Protein 4LGJ (pdb70)

GO terms:
  GO:0005515 protein binding (F, IPI)

B-factor: mean 23.54, std 12.36, range [9.62, 89.55]

Sequence (256 aa):
APNRAENAYADYVLDIGKRIPLSAADLSNVYESVIRAVHDSRSRLIDQHTVDMIGNTVLDALSRSQTFRDAVSYGIHNEKVHIGSIKYRNEYELNEESSVKIDDIQSLTSNELYEYDVGQEPIFPISEAGENDNEEPYVSFSVAPDTDSYEMPSWQEGLIHEIIHHVTGSSDPSGDSNIELGPTEILARRVAQELGWSSVPDFKGYAEPEREAHLRLRNLNALRQAAMRHEENERAFFERLGTISDRYEASPDFTEY

Organism: Escherichia coli O157:H7 (NCBI:txid83334)

Secondary structure (DSSP, 8-state):
---TTSTHHHHHHHHHHTTSPPPHHHHHHHHHHHHHHHHTTGGGSS-HHHHHHHHHHHHHHHHH-HHHHHHHHHHHHTTS--GGG-EEE--EEE-TT-----SSGGG--GGGGTSSSTT--SEEE--EEEE-TT--EEEE-PPP--TT-TTHHHHHHHHHHHHHHHHH-----SS--SS---HHHHHHHHHHHHHT--------TT-HHHHHHHHHHHHHHHHHHHHHTGGGHHHHHHHHHHHHTT----TT-TT-

Nearest PDB structures (foldseek):
  4lgj-assembly1_A  TM=1.004E+00  e=5.688E-45  Escherichia coli O157:H7
  4q3j-assembly1_A  TM=9.969E-01  e=2.904E-42  Escherichia coli O157:H7 str. Sakai
  4o2i-assembly1_A  TM=9.946E-01  e=6.039E-40  Citrobacter rodentium
  4lgi-assembly1_A  TM=9.873E-01  e=4.104E-29  Escherichia coli O157:H7
  7zpf-assembly2_B  TM=9.604E-01  e=3.690E-22  Photobacterium damselae subsp. piscicida

Radius of gyration: 18.02 Å; Cα contacts (8 Å, |Δi|>4): 491; chains: 1; bounding box: 36×51×39 Å

Structure (mmCIF, N/CA/C/O backbone):
data_4LGJ
#
_entry.id   4LGJ
#
_cell.length_a   45.091
_cell.length_b   67.550
_cell.length_c   81.046
_cell.angle_alpha   90.00
_cell.angle_beta   90.00
_cell.angle_gamma   90.00
#
_symmetry.space_group_name_H-M   'P 21 21 21'
#
loop_
_entity.id
_entity.type
_entity.pdbx_description
1 polymer 'Uncharacterized protein'
2 non-polymer 'ZINC ION'
3 water water
#
loop_
_atom_site.group_PDB
_atom_site.id
_atom_site.type_symbol
_atom_site.label_atom_id
_atom_site.label_alt_id
_atom_site.label_comp_id
_atom_site.label_asym_id
_atom_site.label_entity_id
_atom_site.label_seq_id
_atom_site.pdbx_PDB_ins_code
_atom_site.Cartn_x
_atom_site.Cartn_y
_atom_site.Cartn_z
_atom_site.occupancy
_atom_site.B_iso_or_equiv
_atom_site.auth_seq_id
_atom_site.auth_comp_id
_atom_site.auth_asym_id
_atom_site.auth_atom_id
_atom_site.pdbx_PDB_model_num
ATOM 1 N N . ALA A 1 1 ? 32.215 90.201 17.535 1.00 36.66 23 ALA A N 1
ATOM 2 C CA . ALA A 1 1 ? 31.731 88.821 17.536 1.00 35.54 23 ALA A CA 1
ATOM 3 C C . ALA A 1 1 ? 32.329 88.029 18.695 1.00 35.71 23 ALA A C 1
ATOM 4 O O . ALA A 1 1 ? 33.491 88.226 19.044 1.00 36.31 23 ALA A O 1
ATOM 6 N N . PRO A 1 2 ? 31.534 87.125 19.299 1.00 28.48 24 PRO A N 1
ATOM 7 C CA . PRO A 1 2 ? 32.094 86.273 20.350 1.00 22.69 24 PRO A CA 1
ATOM 8 C C . PRO A 1 2 ? 33.204 85.403 19.790 1.00 23.30 24 PRO A C 1
ATOM 9 O O . PRO A 1 2 ? 33.237 85.162 18.577 1.00 24.99 24 PRO A O 1
ATOM 13 N N . ASN A 1 3 ? 34.094 84.953 20.663 1.00 23.18 25 ASN A N 1
ATOM 14 C CA . ASN A 1 3 ? 35.107 83.973 20.311 1.00 23.92 25 ASN A CA 1
ATOM 15 C C . ASN A 1 3 ? 34.444 82.717 19.766 1.00 22.66 25 ASN A C 1
ATOM 16 O O . ASN A 1 3 ? 33.385 82.314 20.248 1.00 21.80 25 ASN A O 1
ATOM 21 N N . ARG A 1 4 ? 35.068 82.108 18.766 1.00 22.91 26 ARG A N 1
ATOM 22 C CA . ARG A 1 4 ? 34.509 80.936 18.099 1.00 20.81 26 ARG A CA 1
ATOM 23 C C . ARG A 1 4 ? 34.343 79.718 19.017 1.00 20.16 26 ARG A C 1
ATOM 24 O O . ARG A 1 4 ? 33.641 78.767 18.662 1.00 18.06 26 ARG A O 1
ATOM 32 N N . ALA A 1 5 ? 34.991 79.718 20.180 1.00 21.23 27 ALA A N 1
ATOM 33 C CA . ALA A 1 5 ? 34.889 78.587 21.103 1.00 19.02 27 ALA A CA 1
ATOM 34 C C . ALA A 1 5 ? 33.920 78.796 22.281 1.00 19.45 27 ALA A C 1
ATOM 35 O O . ALA A 1 5 ? 33.731 77.900 23.109 1.00 20.97 27 ALA A O 1
ATOM 37 N N . GLU A 1 6 ? 33.311 79.972 22.377 1.00 21.34 28 GLU A N 1
ATOM 38 C CA . GLU A 1 6 ? 32.372 80.187 23.480 1.00 23.33 28 GLU A CA 1
ATOM 39 C C . GLU A 1 6 ? 30.930 79.950 23.042 1.00 16.19 28 GLU A C 1
ATOM 40 O O . GLU A 1 6 ? 30.590 80.111 21.860 1.00 17.18 28 GLU A O 1
ATOM 46 N N . ASN A 1 7 ? 30.104 79.525 23.992 1.00 17.41 29 ASN A N 1
ATOM 47 C CA . ASN A 1 7 ? 28.704 79.222 23.713 1.00 16.61 29 ASN A CA 1
ATOM 48 C C . ASN A 1 7 ? 27.982 80.350 22.979 1.00 16.11 29 ASN A C 1
ATOM 49 O O . ASN A 1 7 ? 27.146 80.093 22.118 1.00 15.18 29 ASN A O 1
ATOM 54 N N . ALA A 1 8 ? 28.316 81.597 23.313 1.00 14.72 30 ALA A N 1
ATOM 55 C CA . ALA A 1 8 ? 27.694 82.755 22.676 1.00 14.97 30 ALA A CA 1
ATOM 56 C C . ALA A 1 8 ? 27.828 82.765 21.157 1.00 15.30 30 ALA A C 1
ATOM 57 O O . ALA A 1 8 ? 27.028 83.394 20.467 1.00 16.30 30 ALA A O 1
ATOM 59 N N . TYR A 1 9 ? 28.842 82.074 20.632 1.00 16.14 31 TYR A N 1
ATOM 60 C CA . TYR A 1 9 ? 29.083 82.097 19.202 1.00 16.69 31 TYR A CA 1
ATOM 61 C C . TYR A 1 9 ? 27.903 81.477 18.441 1.00 13.82 31 TYR A C 1
ATOM 62 O O . TYR A 1 9 ? 27.591 81.902 17.338 1.00 14.84 31 TYR A O 1
ATOM 71 N N . ALA A 1 10 ? 27.228 80.511 19.059 1.00 15.59 32 ALA A N 1
ATOM 72 C CA . ALA A 1 10 ? 26.090 79.853 18.413 1.00 14.63 32 ALA A CA 1
ATOM 73 C C . ALA A 1 10 ? 24.969 80.840 18.047 1.00 13.50 32 ALA A C 1
ATOM 74 O O . ALA A 1 10 ? 24.558 80.927 16.886 1.00 14.55 32 ALA A O 1
ATOM 76 N N . ASP A 1 11 ? 24.475 81.598 19.028 1.00 13.57 33 ASP A N 1
ATOM 77 C CA . ASP A 1 11 ? 23.381 82.519 18.742 1.00 14.68 33 ASP A CA 1
ATOM 78 C C . ASP A 1 11 ? 23.826 83.669 17.833 1.00 14.09 33 ASP A C 1
ATOM 79 O O . ASP A 1 11 ? 23.025 84.209 17.059 1.00 15.60 33 ASP A O 1
ATOM 84 N N . TYR A 1 12 ? 25.098 84.043 17.943 1.00 14.15 34 TYR A N 1
ATOM 85 C CA . TYR A 1 12 ? 25.693 85.020 17.039 1.00 15.57 34 TYR A CA 1
ATOM 86 C C . TYR A 1 12 ? 25.573 84.575 15.577 1.00 16.19 34 TYR A C 1
ATOM 87 O O . TYR A 1 12 ? 25.061 85.325 14.738 1.00 16.65 34 TYR A O 1
ATOM 96 N N . VAL A 1 13 ? 26.036 83.362 15.277 1.00 16.25 35 VAL A N 1
ATOM 97 C CA . VAL A 1 13 ? 25.947 82.797 13.928 1.00 17.22 35 VAL A CA 1
ATOM 98 C C . VAL A 1 13 ? 24.524 82.866 13.379 1.00 16.27 35 VAL A C 1
ATOM 99 O O . VAL A 1 13 ? 24.302 83.237 12.219 1.00 17.07 35 VAL A O 1
ATOM 103 N N . LEU A 1 14 ? 23.552 82.524 14.219 1.00 14.69 36 LEU A N 1
ATOM 104 C CA . LEU A 1 14 ? 22.170 82.462 13.760 1.00 15.10 36 LEU A CA 1
ATOM 105 C C . LEU A 1 14 ? 21.571 83.849 13.534 1.00 16.68 36 LEU A C 1
ATOM 106 O O . LEU A 1 14 ? 20.842 84.045 12.565 1.00 17.02 36 LEU A O 1
ATOM 111 N N . ASP A 1 15 ? 21.884 84.798 14.419 1.00 15.58 37 ASP A N 1
ATOM 112 C CA . ASP A 1 15 ? 21.412 86.177 14.301 1.00 15.99 37 ASP A CA 1
ATOM 113 C C . ASP A 1 15 ? 21.909 86.784 12.984 1.00 18.17 37 ASP A C 1
ATOM 114 O O . ASP A 1 15 ? 21.131 87.369 12.225 1.00 18.51 37 ASP A O 1
ATOM 119 N N . ILE A 1 16 ? 23.201 86.614 12.704 1.00 17.48 38 ILE A N 1
ATOM 120 C CA . ILE A 1 16 ? 23.790 87.133 11.471 1.00 21.49 38 ILE A CA 1
ATOM 121 C C . ILE A 1 16 ? 23.296 86.350 10.253 1.00 22.34 38 ILE A C 1
ATOM 122 O O . ILE A 1 16 ? 22.992 86.933 9.212 1.00 20.21 38 ILE A O 1
ATOM 127 N N . GLY A 1 17 ? 23.227 85.027 10.382 1.00 18.03 39 GLY A N 1
ATOM 128 C CA . GLY A 1 17 ? 22.769 84.186 9.289 1.00 16.06 39 GLY A CA 1
ATOM 129 C C . GLY A 1 17 ? 21.360 84.479 8.799 1.00 19.14 39 GLY A C 1
ATOM 130 O O . GLY A 1 17 ? 21.067 84.353 7.599 1.00 23.35 39 GLY A O 1
ATOM 131 N N . LYS A 1 18 ? 20.477 84.865 9.718 1.00 18.97 40 LYS A N 1
ATOM 132 C CA . LYS A 1 18 ? 19.084 85.156 9.380 1.00 20.78 40 LYS A CA 1
ATOM 133 C C . LYS A 1 18 ? 18.908 86.439 8.564 1.00 25.83 40 LYS A C 1
ATOM 134 O O . LYS A 1 18 ? 17.847 86.660 7.971 1.00 28.93 40 LYS A O 1
ATOM 140 N N . ARG A 1 19 ? 19.938 87.280 8.538 1.00 21.97 41 ARG A N 1
ATOM 141 C CA . ARG A 1 19 ? 19.859 88.555 7.816 1.00 24.59 41 ARG A CA 1
ATOM 142 C C . ARG A 1 19 ? 19.739 88.381 6.309 1.00 29.78 41 ARG A C 1
ATOM 143 O O . ARG A 1 19 ? 19.087 89.182 5.630 1.00 30.91 41 ARG A O 1
ATOM 151 N N . ILE A 1 20 ? 20.391 87.345 5.789 1.00 27.48 42 ILE 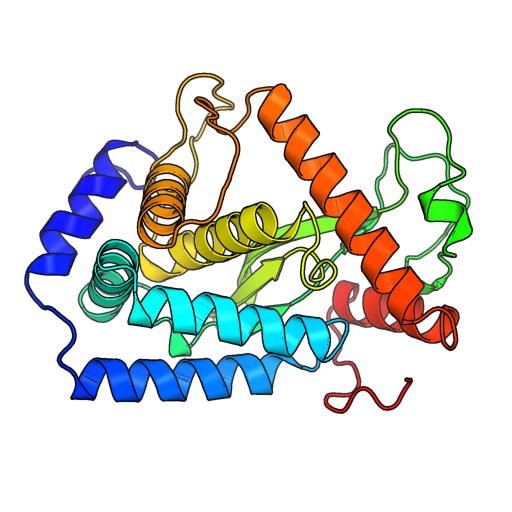A N 1
ATOM 152 C CA . ILE A 1 20 ? 20.288 87.003 4.378 1.00 26.25 42 ILE A CA 1
ATOM 153 C C . ILE A 1 20 ? 19.904 85.535 4.240 1.00 28.97 42 ILE A C 1
ATOM 154 O O . ILE A 1 20 ? 20.770 84.654 4.212 1.00 27.37 42 ILE A O 1
ATOM 159 N N . PRO A 1 21 ? 18.596 85.260 4.161 1.00 28.40 43 PRO A N 1
ATOM 160 C CA . PRO A 1 21 ? 18.138 83.873 4.051 1.00 29.97 43 PRO A CA 1
ATOM 161 C C . PRO A 1 21 ? 18.486 83.308 2.683 1.00 33.93 43 PRO A C 1
ATOM 162 O O . PRO A 1 21 ? 18.755 84.064 1.747 1.00 35.91 43 PRO A O 1
ATOM 166 N N . LEU A 1 22 ? 18.481 81.987 2.574 1.00 31.20 44 LEU A N 1
ATOM 167 C CA . LEU A 1 22 ? 18.631 81.340 1.286 1.00 34.43 44 LEU A CA 1
ATOM 168 C C . LEU A 1 22 ? 17.295 81.375 0.562 1.00 31.77 44 LEU A C 1
ATOM 169 O O . LEU A 1 22 ? 16.298 80.860 1.068 1.00 36.96 44 LEU A O 1
ATOM 174 N N . SER A 1 23 ? 17.273 81.995 -0.616 1.00 35.76 45 SER A N 1
ATOM 175 C CA . SER A 1 23 ? 16.098 81.931 -1.477 1.00 38.77 45 SER A CA 1
ATOM 176 C C . SER A 1 23 ? 15.881 80.477 -1.871 1.00 38.33 45 SER A C 1
ATOM 177 O O . SER A 1 23 ? 16.777 79.647 -1.720 1.00 36.30 45 SER A O 1
ATOM 180 N N . ALA A 1 24 ? 14.694 80.157 -2.368 1.00 42.86 46 ALA A N 1
ATOM 181 C CA . ALA A 1 24 ? 14.410 78.792 -2.805 1.00 42.27 46 ALA A CA 1
ATOM 182 C C . ALA A 1 24 ? 15.340 78.383 -3.951 1.00 44.13 46 ALA A C 1
ATOM 183 O O . ALA A 1 24 ? 15.609 77.198 -4.156 1.00 40.31 46 ALA A O 1
ATOM 185 N N . ALA A 1 25 ? 15.824 79.379 -4.689 1.00 37.98 47 ALA A N 1
ATOM 186 C CA . ALA A 1 25 ? 16.770 79.161 -5.777 1.00 38.24 47 ALA A CA 1
ATOM 187 C C . ALA A 1 25 ? 18.181 78.905 -5.244 1.00 39.01 47 ALA A C 1
ATOM 188 O O . ALA A 1 25 ? 18.883 78.013 -5.739 1.00 35.53 47 ALA A O 1
ATOM 190 N N . ASP A 1 26 ? 18.592 79.695 -4.251 1.00 36.42 48 ASP A N 1
ATOM 191 C CA . ASP A 1 26 ? 19.883 79.504 -3.585 1.00 37.09 48 ASP A CA 1
ATOM 192 C C . ASP A 1 26 ? 19.943 78.116 -2.966 1.00 30.44 48 ASP A C 1
ATOM 193 O O . ASP A 1 26 ? 20.942 77.404 -3.084 1.00 32.39 48 ASP A O 1
ATOM 198 N N . LEU A 1 27 ? 18.852 77.757 -2.299 1.00 33.01 49 LEU A N 1
ATOM 199 C CA . LEU A 1 27 ? 18.719 76.481 -1.612 1.00 30.18 49 LEU A CA 1
ATOM 200 C C . LEU A 1 27 ? 18.804 75.343 -2.619 1.00 35.69 49 LEU A C 1
ATOM 201 O O . LEU A 1 27 ? 19.448 74.319 -2.370 1.00 31.56 49 LEU A O 1
ATOM 206 N N . SER A 1 28 ? 18.156 75.537 -3.762 1.00 31.20 50 SER A N 1
ATOM 207 C CA . SER A 1 28 ? 18.162 74.548 -4.831 1.00 33.76 50 SER A CA 1
ATOM 208 C C . SER A 1 28 ? 19.584 74.305 -5.333 1.00 29.14 50 SER A C 1
ATOM 209 O O . SER A 1 28 ? 19.982 73.163 -5.553 1.00 29.26 50 SER A O 1
ATOM 212 N N . ASN A 1 29 ? 20.347 75.382 -5.501 1.00 26.20 51 ASN A N 1
ATOM 213 C CA . ASN A 1 29 ? 21.744 75.262 -5.911 1.00 28.34 51 ASN A CA 1
ATOM 214 C C . ASN A 1 29 ? 22.625 74.575 -4.859 1.00 25.46 51 ASN A C 1
ATOM 215 O O . ASN A 1 29 ? 23.471 73.741 -5.199 1.00 23.29 51 ASN A O 1
ATOM 220 N N . VAL A 1 30 ? 22.442 74.958 -3.596 1.00 28.38 52 VAL A N 1
ATOM 221 C CA . VAL A 1 30 ? 23.129 74.321 -2.471 1.00 21.37 52 VAL A CA 1
ATOM 222 C C . VAL A 1 30 ? 22.821 72.829 -2.457 1.00 22.11 52 VAL A C 1
ATOM 223 O O . VAL A 1 30 ? 23.715 71.987 -2.339 1.00 20.25 52 VAL A O 1
ATOM 227 N N . TYR A 1 31 ? 21.540 72.524 -2.594 1.00 24.50 53 TYR A N 1
ATOM 228 C CA . TYR A 1 31 ? 21.023 71.167 -2.646 1.00 25.58 53 TYR A CA 1
ATOM 229 C C . TYR A 1 31 ? 21.749 70.330 -3.695 1.00 27.10 53 TYR A C 1
ATOM 230 O O . TYR A 1 31 ? 22.196 69.215 -3.421 1.00 27.77 53 TYR A O 1
ATOM 239 N N . GLU A 1 32 ? 21.867 70.873 -4.902 1.00 25.70 54 GLU A N 1
ATOM 240 C CA . GLU A 1 32 ? 22.520 70.160 -5.992 1.00 26.90 54 GLU A CA 1
ATOM 241 C C . GLU A 1 32 ? 24.024 70.022 -5.764 1.00 23.76 54 GLU A C 1
ATOM 242 O O . GLU A 1 32 ? 24.623 68.999 -6.105 1.00 22.23 54 GLU A O 1
ATOM 248 N N . SER A 1 33 ? 24.634 71.050 -5.186 1.00 21.57 55 SER A N 1
ATOM 249 C CA . SER A 1 33 ? 26.053 70.989 -4.859 1.00 20.48 55 SER A CA 1
ATOM 250 C C . SER A 1 33 ? 26.342 69.920 -3.812 1.00 17.42 55 SER A C 1
ATOM 251 O O . SER A 1 33 ? 27.365 69.237 -3.893 1.00 18.98 55 SER A O 1
ATOM 254 N N . VAL A 1 34 ? 25.453 69.776 -2.833 1.00 20.24 56 VAL A N 1
ATOM 255 C CA . VAL A 1 34 ? 25.634 68.735 -1.825 1.00 17.73 56 VAL A CA 1
ATOM 256 C C . VAL A 1 34 ? 25.501 67.349 -2.455 1.00 16.33 56 VAL A C 1
ATOM 257 O O . VAL A 1 34 ? 26.291 66.444 -2.164 1.00 15.29 56 VAL A O 1
ATOM 261 N N . ILE A 1 35 ? 24.509 67.179 -3.322 1.00 16.55 57 ILE A N 1
ATOM 262 C CA . ILE A 1 35 ? 24.347 65.906 -4.015 1.00 17.64 57 ILE A CA 1
ATOM 263 C C . ILE A 1 35 ? 25.632 65.540 -4.758 1.00 17.18 57 ILE A C 1
ATOM 264 O O . ILE A 1 35 ? 26.122 64.406 -4.651 1.00 17.45 57 ILE A O 1
ATOM 269 N N . ARG A 1 36 ? 26.196 66.508 -5.476 1.00 20.16 58 ARG A N 1
ATOM 270 C CA . ARG A 1 36 ? 27.453 66.300 -6.200 1.00 20.68 58 ARG A CA 1
ATOM 271 C C . ARG A 1 36 ? 28.621 65.973 -5.280 1.00 18.28 58 ARG A C 1
ATOM 272 O O . ARG A 1 36 ? 29.396 65.047 -5.551 1.00 18.25 58 ARG A O 1
ATOM 280 N N . ALA A 1 37 ? 28.755 66.741 -4.202 1.00 16.05 59 ALA A N 1
ATOM 281 C CA . ALA A 1 37 ? 29.875 66.580 -3.283 1.00 15.26 59 ALA A CA 1
ATOM 282 C C . ALA A 1 37 ? 29.845 65.220 -2.621 1.00 15.67 59 ALA A C 1
ATOM 283 O O . ALA A 1 37 ? 30.882 64.580 -2.454 1.00 14.75 59 ALA A O 1
ATOM 285 N N . VAL A 1 38 ? 28.657 64.791 -2.222 1.00 13.51 60 VAL A N 1
ATOM 286 C CA . VAL A 1 38 ? 28.517 63.493 -1.584 1.00 13.15 60 VAL A CA 1
ATOM 287 C C . VAL A 1 38 ? 28.824 62.375 -2.591 1.00 15.50 60 VAL A C 1
ATOM 288 O O . VAL A 1 38 ? 29.566 61.441 -2.279 1.00 14.93 60 VAL A O 1
ATOM 292 N N . HIS A 1 39 ? 28.299 62.492 -3.811 1.00 14.76 61 HIS A N 1
ATOM 293 C CA . HIS A 1 39 ? 28.563 61.478 -4.830 1.00 17.99 61 HIS A CA 1
ATOM 294 C C . HIS A 1 39 ? 30.055 61.438 -5.133 1.00 15.31 61 HIS A C 1
ATOM 295 O O . HIS A 1 39 ? 30.631 60.359 -5.330 1.00 17.73 61 HIS A O 1
ATOM 302 N N . ASP A 1 40 ? 30.690 62.606 -5.138 1.00 17.08 62 ASP A N 1
ATOM 303 C CA . ASP A 1 40 ? 32.131 62.653 -5.372 1.00 19.50 62 ASP A CA 1
ATOM 304 C C . ASP A 1 40 ? 32.954 62.116 -4.192 1.00 16.59 62 ASP A C 1
ATOM 305 O O . ASP A 1 40 ? 34.166 61.936 -4.309 1.00 16.42 62 ASP A O 1
ATOM 310 N N . SER A 1 41 ? 32.306 61.861 -3.054 1.00 12.66 63 SER A N 1
ATOM 311 C CA . SER A 1 41 ? 33.027 61.365 -1.890 1.00 14.53 63 SER A CA 1
ATOM 312 C C . SER A 1 41 ? 33.093 59.846 -1.830 1.00 13.21 63 SER A C 1
ATOM 313 O O . SER A 1 41 ? 33.712 59.298 -0.914 1.00 12.79 63 SER A O 1
ATOM 316 N N . ARG A 1 42 ? 32.466 59.155 -2.783 1.00 12.54 64 ARG A N 1
ATOM 317 C CA . ARG A 1 42 ? 32.430 57.691 -2.744 1.00 13.75 64 ARG A CA 1
ATOM 318 C C . ARG A 1 42 ? 33.794 57.040 -2.501 1.00 10.86 64 ARG A C 1
ATOM 319 O O . ARG A 1 42 ? 33.903 56.102 -1.716 1.00 11.87 64 ARG A O 1
ATOM 327 N N . SER A 1 43 ? 34.831 57.550 -3.163 1.00 11.21 65 SER A N 1
ATOM 328 C CA . SER A 1 43 ? 36.156 56.947 -3.092 1.00 13.55 65 SER A CA 1
ATOM 329 C C . SER A 1 43 ? 36.797 56.982 -1.709 1.00 13.52 65 SER A C 1
ATOM 330 O O . SER A 1 43 ? 37.769 56.273 -1.470 1.00 14.08 65 SER A O 1
ATOM 333 N N . ARG A 1 44 ? 36.272 57.808 -0.800 1.00 11.80 66 ARG A N 1
ATOM 334 C CA . ARG A 1 44 ? 36.780 57.841 0.576 1.00 11.89 66 ARG A CA 1
ATOM 335 C C . ARG A 1 44 ? 35.739 57.397 1.594 1.00 12.30 66 ARG A C 1
ATOM 336 O O . ARG A 1 44 ? 35.914 57.634 2.786 1.00 11.89 66 ARG A O 1
ATOM 344 N N . LEU A 1 45 ? 34.664 56.758 1.135 1.00 10.52 67 LEU A N 1
ATOM 345 C CA . LEU A 1 45 ? 33.618 56.258 2.036 1.00 11.38 67 LEU A CA 1
ATOM 346 C C . LEU A 1 45 ? 33.525 54.734 1.971 1.00 13.94 67 LEU A C 1
ATOM 347 O O . LEU A 1 45 ? 33.869 54.123 0.955 1.00 12.75 67 LEU A O 1
ATOM 352 N N . ILE A 1 46 ? 33.073 54.120 3.056 1.00 11.03 68 ILE A N 1
ATOM 353 C CA . ILE A 1 46 ? 33.177 52.663 3.187 1.00 10.13 68 ILE A CA 1
ATOM 354 C C . ILE A 1 46 ? 32.197 51.884 2.300 1.00 13.09 68 ILE A C 1
ATOM 355 O O . ILE A 1 46 ? 32.508 50.780 1.850 1.00 13.19 68 ILE A O 1
ATOM 360 N N . ASP A 1 47 ? 31.030 52.460 2.040 1.00 11.16 69 ASP A N 1
ATOM 361 C CA . ASP A 1 47 ? 29.996 51.779 1.261 1.00 11.24 69 ASP A CA 1
ATOM 362 C C . ASP A 1 47 ? 28.950 52.752 0.746 1.00 11.87 69 ASP A C 1
ATOM 363 O O . ASP A 1 47 ? 28.901 53.907 1.180 1.00 11.10 69 ASP A O 1
ATOM 368 N N . GLN A 1 48 ? 28.148 52.299 -0.216 1.00 10.21 70 GLN A N 1
ATOM 369 C CA . GLN A 1 48 ? 27.082 53.112 -0.765 1.00 12.43 70 GLN A CA 1
ATOM 370 C C . GLN A 1 48 ? 26.047 53.496 0.297 1.00 11.56 70 GLN A C 1
ATOM 371 O O . GLN A 1 48 ? 25.489 54.587 0.243 1.00 12.16 70 GLN A O 1
ATOM 377 N N . HIS A 1 49 ? 25.797 52.604 1.252 1.00 11.31 71 HIS A N 1
ATOM 378 C CA . HIS A 1 49 ? 24.888 52.907 2.353 1.00 12.11 71 HIS A CA 1
ATOM 379 C C . HIS A 1 49 ? 25.309 54.191 3.059 1.00 11.15 71 HIS A C 1
ATOM 380 O O . HIS A 1 49 ? 24.476 55.053 3.370 1.00 11.98 71 HIS A O 1
ATOM 387 N N . THR A 1 50 ? 26.608 54.326 3.295 1.00 11.19 72 THR A N 1
ATOM 388 C CA . THR A 1 50 ? 27.136 55.509 3.976 1.00 11.80 72 THR A CA 1
ATOM 389 C C . THR A 1 50 ? 27.022 56.759 3.096 1.00 12.84 72 THR A C 1
ATOM 390 O O . THR A 1 50 ? 26.649 57.842 3.580 1.00 10.51 72 THR A O 1
ATOM 394 N N . VAL A 1 51 ? 27.305 56.607 1.803 1.00 11.70 73 VAL A N 1
ATOM 395 C CA . VAL A 1 51 ? 27.113 57.687 0.839 1.00 12.25 73 VAL A CA 1
ATOM 396 C C . VAL A 1 51 ? 25.669 58.179 0.885 1.00 10.53 73 VAL A C 1
ATOM 397 O O . VAL A 1 51 ? 25.416 59.389 1.018 1.00 13.12 73 VAL A O 1
ATOM 401 N N . ASP A 1 52 ? 24.728 57.237 0.799 1.00 11.02 74 ASP A N 1
ATOM 402 C CA . ASP A 1 52 ? 23.312 57.580 0.824 1.00 13.65 74 ASP A CA 1
ATOM 403 C C . ASP A 1 52 ? 22.934 58.282 2.121 1.00 14.18 74 ASP A C 1
ATOM 404 O O . ASP A 1 52 ? 22.220 59.280 2.096 1.00 14.10 74 ASP A O 1
ATOM 409 N N . MET A 1 53 ? 23.391 57.751 3.257 1.00 9.98 75 MET A N 1
ATOM 410 C CA . MET A 1 53 ? 23.017 58.332 4.544 1.00 10.86 75 MET A CA 1
ATOM 411 C C . MET A 1 53 ? 23.570 59.720 4.776 1.00 13.09 75 MET A C 1
ATOM 412 O O . MET A 1 53 ? 22.890 60.571 5.363 1.00 12.36 75 MET A O 1
ATOM 417 N N . ILE A 1 54 ? 24.787 59.968 4.307 1.00 12.30 76 ILE A N 1
ATOM 418 C CA . ILE A 1 54 ? 25.356 61.302 4.425 1.00 12.38 76 ILE A CA 1
ATOM 419 C C . ILE A 1 54 ? 24.504 62.278 3.623 1.00 12.69 76 ILE A C 1
ATOM 420 O O . ILE A 1 54 ? 24.079 63.314 4.140 1.00 13.18 76 ILE A O 1
ATOM 425 N N . GLY A 1 55 ? 24.230 61.945 2.365 1.00 12.37 77 GLY A N 1
ATOM 426 C CA . GLY A 1 55 ? 23.409 62.811 1.540 1.00 15.36 77 GLY A CA 1
ATOM 427 C C . GLY A 1 55 ? 22.032 63.030 2.132 1.00 14.62 77 GLY A C 1
ATOM 428 O O . GLY A 1 55 ? 21.577 64.174 2.201 1.00 15.00 77 GLY A O 1
ATOM 429 N N . ASN A 1 56 ? 21.364 61.950 2.551 1.00 13.41 78 ASN A N 1
ATOM 430 C CA . ASN A 1 56 ? 20.019 62.072 3.108 1.00 13.90 78 ASN A CA 1
ATOM 431 C C . ASN A 1 56 ? 19.997 62.988 4.320 1.00 14.47 78 ASN A C 1
ATOM 432 O O . ASN A 1 56 ? 19.078 63.787 4.496 1.00 17.59 78 ASN A O 1
ATOM 437 N N . THR A 1 57 ? 21.005 62.837 5.168 1.00 14.27 79 THR A N 1
ATOM 438 C CA . THR A 1 57 ? 21.090 63.590 6.416 1.00 14.08 79 THR A CA 1
ATOM 439 C C . THR A 1 57 ? 21.274 65.073 6.150 1.00 15.79 79 THR A C 1
ATOM 440 O O . THR A 1 57 ? 20.555 65.913 6.722 1.00 14.53 79 THR A O 1
ATOM 444 N N . VAL A 1 58 ? 22.220 65.402 5.271 1.00 12.87 80 VAL A N 1
ATOM 445 C CA . VAL A 1 58 ? 22.514 66.793 4.967 1.00 12.49 80 VAL A CA 1
ATOM 446 C C . VAL A 1 58 ? 21.338 67.450 4.243 1.00 13.80 80 VAL A C 1
ATOM 447 O O . VAL A 1 58 ? 20.949 68.576 4.569 1.00 16.36 80 VAL A O 1
ATOM 451 N N . LEU A 1 59 ? 20.761 66.744 3.276 1.00 13.61 81 LEU A N 1
ATOM 452 C CA . LEU A 1 59 ? 19.631 67.291 2.527 1.00 13.99 81 LEU A CA 1
ATOM 453 C C . LEU A 1 59 ? 18.384 67.444 3.402 1.00 17.36 81 LEU A C 1
ATOM 454 O O . LEU A 1 59 ? 17.635 68.413 3.254 1.00 18.11 81 LEU A O 1
ATOM 459 N N . ASP A 1 60 ? 18.151 66.494 4.305 1.00 16.43 82 ASP A N 1
ATOM 460 C CA . ASP A 1 60 ? 17.004 66.589 5.199 1.00 15.00 82 ASP A CA 1
ATOM 461 C C . ASP A 1 60 ? 17.183 67.792 6.118 1.00 19.37 82 ASP A C 1
ATOM 462 O O . ASP A 1 60 ? 16.233 68.514 6.403 1.00 18.35 82 ASP A O 1
ATOM 467 N N . ALA A 1 61 ? 18.411 68.015 6.571 1.00 14.32 83 ALA A N 1
ATOM 468 C CA . ALA A 1 61 ? 18.688 69.163 7.431 1.00 16.37 83 ALA A CA 1
ATOM 469 C C . ALA A 1 61 ? 18.445 70.478 6.686 1.00 17.03 83 ALA A C 1
ATOM 470 O O . ALA A 1 61 ? 17.876 71.420 7.242 1.00 17.50 83 ALA A O 1
ATOM 472 N N . LEU A 1 62 ? 18.871 70.546 5.428 1.00 14.64 84 LEU A N 1
ATOM 473 C CA . LEU A 1 62 ? 18.632 71.743 4.624 1.00 16.80 84 LEU A CA 1
ATOM 474 C C . LEU A 1 62 ? 17.129 71.947 4.432 1.00 19.89 84 LEU A C 1
ATOM 475 O O . LEU A 1 62 ? 16.629 73.075 4.512 1.00 21.10 84 LEU A O 1
ATOM 480 N N . SER A 1 63 ? 16.404 70.855 4.218 1.00 17.67 85 SER A N 1
ATOM 481 C CA . SER A 1 63 ? 14.978 70.937 3.924 1.00 21.39 85 SER A CA 1
ATOM 482 C C . SER A 1 63 ? 14.099 71.280 5.123 1.00 21.67 85 SER A C 1
ATOM 483 O O . SER A 1 63 ? 13.090 71.961 4.969 1.00 22.88 85 SER A O 1
ATOM 486 N N . ARG A 1 64 ? 14.467 70.804 6.310 1.00 17.19 86 ARG A N 1
ATOM 487 C CA . ARG A 1 64 ? 13.553 70.864 7.447 1.00 17.51 86 ARG A CA 1
ATOM 488 C C . ARG A 1 64 ? 14.074 71.586 8.693 1.00 19.76 86 ARG A C 1
ATOM 489 O O . ARG A 1 64 ? 13.316 71.780 9.646 1.00 23.69 86 ARG A O 1
ATOM 497 N N . SER A 1 65 ? 15.351 71.963 8.712 1.00 15.83 87 SER A N 1
ATOM 498 C CA . SER A 1 65 ? 15.901 72.666 9.877 1.00 14.84 87 SER A CA 1
ATOM 499 C C . SER A 1 65 ? 16.246 74.114 9.541 1.00 16.30 87 SER A C 1
ATOM 500 O O . SER A 1 65 ? 17.187 74.388 8.777 1.00 16.57 87 SER A O 1
ATOM 503 N N . GLN A 1 66 ? 15.472 75.046 10.089 1.00 18.05 88 GLN A N 1
ATOM 504 C CA . GLN A 1 66 ? 15.765 76.457 9.876 1.00 17.05 88 GLN A CA 1
ATOM 505 C C . GLN A 1 66 ? 17.140 76.796 10.438 1.00 15.63 88 GLN A C 1
ATOM 506 O O . GLN A 1 66 ? 17.892 77.563 9.838 1.00 19.06 88 GLN A O 1
ATOM 512 N N . THR A 1 67 ? 17.477 76.214 11.586 1.00 16.25 89 THR A N 1
ATOM 513 C CA . THR A 1 67 ? 18.774 76.471 12.194 1.00 17.87 89 THR A CA 1
ATOM 514 C C . THR A 1 67 ? 19.903 76.035 11.258 1.00 16.23 89 THR A C 1
ATOM 515 O O . THR A 1 67 ? 20.879 76.764 11.087 1.00 14.80 89 THR A O 1
ATOM 519 N N . PHE A 1 68 ? 19.772 74.869 10.627 1.00 14.99 90 PHE A N 1
ATOM 520 C CA . PHE A 1 68 ? 20.824 74.426 9.725 1.00 14.40 90 PHE A CA 1
ATOM 521 C C . PHE A 1 68 ? 20.925 75.360 8.529 1.00 15.66 90 PHE A C 1
ATOM 522 O O . PHE A 1 68 ? 22.029 75.703 8.111 1.00 16.94 90 PHE A O 1
ATOM 530 N N . ARG A 1 69 ? 19.784 75.771 7.984 1.00 13.85 91 ARG A N 1
ATOM 531 C CA . ARG A 1 69 ? 19.804 76.716 6.874 1.00 14.98 91 ARG A CA 1
ATOM 532 C C . ARG A 1 69 ? 20.461 78.033 7.280 1.00 18.73 91 ARG A C 1
ATOM 533 O O . ARG A 1 69 ? 21.201 78.634 6.496 1.00 17.69 91 ARG A O 1
ATOM 541 N N . ASP A 1 70 ? 20.185 78.483 8.501 1.00 15.00 92 ASP A N 1
ATOM 542 C CA . ASP A 1 70 ? 20.759 79.733 8.998 1.00 15.67 92 ASP A CA 1
ATOM 543 C C . ASP A 1 70 ? 22.274 79.618 9.133 1.00 17.71 92 ASP A C 1
ATOM 544 O O . ASP A 1 70 ? 23.010 80.554 8.811 1.00 16.53 92 ASP A O 1
ATOM 549 N N . ALA A 1 71 ? 22.739 78.471 9.618 1.00 16.20 93 ALA A N 1
ATOM 550 C CA . ALA A 1 71 ? 24.168 78.229 9.758 1.00 15.19 93 ALA A CA 1
ATOM 551 C C . ALA A 1 71 ? 24.841 78.168 8.385 1.00 15.37 93 ALA A C 1
ATOM 552 O O . ALA A 1 71 ? 25.911 78.746 8.187 1.00 17.06 93 ALA A O 1
ATOM 554 N N . VAL A 1 72 ? 24.213 77.469 7.446 1.00 17.63 94 VAL A N 1
ATOM 555 C CA . VAL A 1 72 ? 24.767 77.308 6.107 1.00 15.69 94 VAL A CA 1
ATOM 556 C C . VAL A 1 72 ? 24.793 78.649 5.388 1.00 19.29 94 VAL A C 1
ATOM 557 O O . VAL A 1 72 ? 25.790 79.009 4.752 1.00 17.59 94 VAL A O 1
ATOM 561 N N . SER A 1 73 ? 23.705 79.400 5.524 1.00 17.28 95 SER A N 1
ATOM 562 C CA . SER A 1 73 ? 23.629 80.725 4.929 1.00 18.94 95 SER A CA 1
ATOM 563 C C . SER A 1 73 ? 24.684 81.651 5.521 1.00 21.23 95 SER A C 1
ATOM 564 O O . SER A 1 73 ? 25.331 82.403 4.791 1.00 21.98 95 SER A O 1
ATOM 567 N N . TYR A 1 74 ? 24.854 81.602 6.842 1.00 17.44 96 TYR A N 1
ATOM 568 C CA . TYR A 1 74 ? 25.899 82.374 7.508 1.00 17.94 96 TYR A CA 1
ATOM 569 C C . TYR A 1 74 ? 27.246 82.151 6.829 1.00 18.97 96 TYR A C 1
ATOM 570 O O . TYR A 1 74 ? 27.910 83.111 6.437 1.00 20.19 96 TYR A O 1
ATOM 579 N N . GLY A 1 75 ? 27.634 80.892 6.653 1.00 17.88 97 GLY A N 1
ATOM 580 C CA . GLY A 1 75 ? 28.926 80.590 6.059 1.00 19.08 97 GLY A CA 1
ATOM 581 C C . GLY A 1 75 ? 29.086 81.098 4.638 1.00 20.98 97 GLY A C 1
ATOM 582 O O . GLY A 1 75 ? 30.154 81.576 4.252 1.00 20.28 97 GLY A O 1
ATOM 583 N N . ILE A 1 76 ? 28.020 80.994 3.860 1.00 18.95 98 ILE A N 1
ATOM 584 C CA . ILE A 1 76 ? 28.035 81.465 2.481 1.00 22.83 98 ILE A CA 1
ATOM 585 C C . ILE A 1 76 ? 28.227 82.979 2.418 1.00 27.13 98 ILE A C 1
ATOM 586 O O . ILE A 1 76 ? 28.966 83.482 1.570 1.00 29.56 98 ILE A O 1
ATOM 591 N N . HIS A 1 77 ? 27.588 83.702 3.334 1.00 23.59 99 HIS A N 1
ATOM 592 C CA . HIS A 1 77 ? 27.588 85.163 3.271 1.00 24.13 99 HIS A CA 1
ATOM 593 C C . HIS A 1 77 ? 28.633 85.808 4.178 1.00 26.29 99 HIS A C 1
ATOM 594 O O . HIS A 1 77 ? 28.864 87.018 4.105 1.00 31.08 99 HIS A O 1
ATOM 601 N N . ASN A 1 78 ? 29.274 85.003 5.022 1.00 23.22 100 ASN A N 1
ATOM 602 C CA . ASN A 1 78 ? 30.240 85.530 5.976 1.00 20.65 100 ASN A CA 1
ATOM 603 C C . ASN A 1 78 ? 31.606 84.841 5.953 1.00 21.91 100 ASN A C 1
ATOM 604 O O . ASN A 1 78 ? 32.260 84.685 6.987 1.00 25.56 100 ASN A O 1
ATOM 609 N N . GLU A 1 79 ? 32.019 84.433 4.754 1.00 26.99 101 GLU A N 1
ATOM 610 C CA . GLU A 1 79 ? 33.389 83.988 4.488 1.00 32.63 101 GLU A CA 1
ATOM 611 C C . GLU A 1 79 ? 33.833 82.754 5.263 1.00 24.54 101 GLU A C 1
ATOM 612 O O . GLU A 1 79 ? 34.986 82.662 5.696 1.00 29.06 101 GLU A O 1
ATOM 618 N N . LYS A 1 80 ? 32.907 81.815 5.440 1.00 23.98 102 LYS A N 1
ATOM 619 C CA . LYS A 1 80 ? 33.250 80.488 5.932 1.00 18.90 102 LYS A CA 1
ATOM 620 C C . LYS A 1 80 ? 33.081 79.498 4.776 1.00 20.45 102 LYS A C 1
ATOM 621 O O . LYS A 1 80 ? 32.940 79.898 3.620 1.00 20.87 102 LYS A O 1
ATOM 627 N N . VAL A 1 81 ? 33.093 78.206 5.081 1.00 18.42 103 VAL A N 1
ATOM 628 C CA . VAL A 1 81 ? 32.957 77.187 4.038 1.00 17.24 103 VAL A CA 1
ATOM 629 C C . VAL A 1 81 ? 31.536 77.131 3.478 1.00 18.76 103 VAL A C 1
ATOM 630 O O . VAL A 1 81 ? 30.560 77.116 4.239 1.00 17.78 103 VAL A O 1
ATOM 634 N N . HIS A 1 82 ? 31.419 77.111 2.154 1.00 18.96 104 HIS A N 1
ATOM 635 C CA . HIS A 1 82 ? 30.144 76.865 1.497 1.00 17.03 104 HIS A CA 1
ATOM 636 C C . HIS A 1 82 ? 29.918 75.367 1.548 1.00 18.06 104 HIS A C 1
ATOM 637 O O . HIS A 1 82 ? 30.790 74.599 1.145 1.00 16.93 104 HIS A O 1
ATOM 644 N N . ILE A 1 83 ? 28.756 74.950 2.041 1.00 18.33 105 ILE A N 1
ATOM 645 C CA . ILE A 1 83 ? 28.525 73.534 2.338 1.00 15.42 105 ILE A CA 1
ATOM 646 C C . ILE A 1 83 ? 28.775 72.613 1.136 1.00 16.14 105 ILE A C 1
ATOM 647 O O . ILE A 1 83 ? 29.269 71.494 1.310 1.00 14.78 105 ILE A O 1
ATOM 652 N N . GLY A 1 84 ? 28.469 73.091 -0.069 1.00 17.35 106 GLY A N 1
ATOM 653 C CA . GLY A 1 84 ? 28.672 72.293 -1.273 1.00 18.55 106 GLY A CA 1
ATOM 654 C C . GLY A 1 84 ? 30.123 71.939 -1.558 1.00 18.24 106 GLY A C 1
ATOM 655 O O . GLY A 1 84 ? 30.409 71.069 -2.393 1.00 22.66 106 GLY A O 1
ATOM 656 N N . SER A 1 85 ? 31.051 72.598 -0.873 1.00 16.02 107 SER A N 1
ATOM 657 C CA . SER A 1 85 ? 32.474 72.355 -1.081 1.00 15.39 107 SER A CA 1
ATOM 658 C C . SER A 1 85 ? 33.012 71.241 -0.191 1.00 17.96 107 SER A C 1
ATOM 659 O O . SER A 1 85 ? 34.151 70.804 -0.361 1.00 18.86 107 SER A O 1
ATOM 662 N N . ILE A 1 86 ? 32.203 70.799 0.770 1.00 16.27 108 ILE A N 1
ATOM 663 C CA . ILE A 1 86 ? 32.660 69.793 1.725 1.00 17.53 108 ILE A CA 1
ATOM 664 C C . ILE A 1 86 ? 32.499 68.387 1.168 1.00 13.44 108 ILE A C 1
ATOM 665 O O . ILE A 1 86 ? 31.415 68.017 0.699 1.00 13.81 108 ILE A O 1
ATOM 670 N N . LYS A 1 87 ? 33.579 67.608 1.235 1.00 13.70 109 LYS A N 1
ATOM 671 C CA . LYS A 1 87 ? 33.513 66.192 0.890 1.00 13.00 109 LYS A CA 1
ATOM 672 C C . LYS A 1 87 ? 33.668 65.359 2.157 1.00 11.17 109 LYS A C 1
ATOM 673 O O . LYS A 1 87 ? 33.981 65.895 3.214 1.00 12.21 109 LYS A O 1
ATOM 679 N N . TYR A 1 88 ? 33.443 64.054 2.049 1.00 12.33 110 TYR A N 1
ATOM 680 C CA . TYR A 1 88 ? 33.281 63.188 3.219 1.00 11.07 110 TYR A CA 1
ATOM 681 C C . TYR A 1 88 ? 34.194 61.969 3.163 1.00 12.76 110 TYR A C 1
ATOM 682 O O . TYR A 1 88 ? 34.467 61.424 2.078 1.00 12.99 110 TYR A O 1
ATOM 691 N N . ARG A 1 89 ? 34.666 61.550 4.334 1.00 10.16 111 ARG A N 1
ATOM 692 C CA . ARG A 1 89 ? 35.606 60.440 4.447 1.00 11.04 111 ARG A CA 1
ATOM 693 C C . ARG A 1 89 ? 35.266 59.585 5.655 1.00 10.88 111 ARG A C 1
ATOM 694 O O . ARG A 1 89 ? 34.711 60.086 6.629 1.00 10.95 111 ARG A O 1
ATOM 702 N N . ASN A 1 90 ? 35.654 58.311 5.614 1.00 10.92 112 ASN A N 1
ATOM 703 C CA . ASN A 1 90 ? 35.554 57.438 6.785 1.00 10.10 112 ASN A CA 1
ATOM 704 C C . ASN A 1 90 ? 36.940 57.014 7.283 1.00 12.74 112 ASN A C 1
ATOM 705 O O . ASN A 1 90 ? 37.286 55.833 7.224 1.00 13.81 112 ASN A O 1
ATOM 710 N N . GLU A 1 91 ? 37.740 57.973 7.761 1.00 10.70 113 GLU A N 1
ATOM 711 C CA . GLU A 1 91 ? 39.075 57.635 8.255 1.00 14.10 113 GLU A CA 1
ATOM 712 C C . GLU A 1 91 ? 38.997 57.038 9.643 1.00 12.47 113 GLU A C 1
ATOM 713 O O . GLU A 1 91 ? 38.229 57.523 10.474 1.00 13.97 113 GLU A O 1
ATOM 719 N N . TYR A 1 92 ? 39.768 55.974 9.872 1.00 12.05 114 TYR A N 1
ATOM 720 C CA . TYR A 1 92 ? 39.913 55.346 11.187 1.00 14.13 114 TYR A CA 1
ATOM 721 C C . TYR A 1 92 ? 41.375 55.334 11.634 1.00 16.68 114 TYR A C 1
ATOM 722 O O . TYR A 1 92 ? 42.289 55.574 10.827 1.00 15.96 114 TYR A O 1
ATOM 731 N N . GLU A 1 93 ? 41.587 55.069 12.918 1.00 14.66 115 GLU A N 1
ATOM 732 C CA . GLU A 1 93 ? 42.940 54.920 13.449 1.00 16.98 115 GLU A CA 1
ATOM 733 C C . GLU A 1 93 ? 42.974 53.768 14.430 1.00 19.70 115 GLU A C 1
ATOM 734 O O . GLU A 1 93 ? 41.967 53.464 15.074 1.00 17.76 115 GLU A O 1
ATOM 740 N N . LEU A 1 94 ? 44.126 53.116 14.540 1.00 20.79 116 LEU A N 1
ATOM 741 C CA . LEU A 1 94 ? 44.277 52.057 15.523 1.00 22.45 116 LEU A CA 1
ATOM 742 C C . LEU A 1 94 ? 44.182 52.636 16.929 1.00 21.54 116 LEU A C 1
ATOM 743 O O . LEU A 1 94 ? 44.667 53.745 17.193 1.00 28.38 116 LEU A O 1
ATOM 748 N N . ASN A 1 95 ? 43.530 51.897 17.822 1.00 22.48 117 ASN A N 1
ATOM 749 C CA . ASN A 1 95 ? 43.510 52.255 19.237 1.00 27.31 117 ASN A CA 1
ATOM 750 C C . ASN A 1 95 ? 44.798 51.769 19.875 1.00 34.17 117 ASN A C 1
ATOM 751 O O . ASN A 1 95 ? 45.031 50.564 19.979 1.00 33.86 117 ASN A O 1
ATOM 756 N N . GLU A 1 96 ? 45.632 52.709 20.304 1.00 48.93 118 GLU A N 1
ATOM 757 C CA . GLU A 1 96 ? 46.935 52.357 20.850 1.00 57.68 118 GLU A CA 1
ATOM 758 C C . GLU A 1 96 ? 46.847 51.737 22.242 1.00 55.77 118 GLU A C 1
ATOM 759 O O . GLU A 1 96 ? 47.820 51.168 22.735 1.00 59.73 118 GLU A O 1
ATOM 765 N N . GLU A 1 97 ? 45.677 51.832 22.864 1.00 44.37 119 GLU A N 1
ATOM 766 C CA . GLU A 1 97 ? 45.462 51.200 24.159 1.00 45.43 119 GLU A CA 1
ATOM 767 C C . GLU A 1 97 ? 44.975 49.762 24.014 1.00 45.30 119 GLU A C 1
ATOM 768 O O . GLU A 1 97 ? 44.770 49.073 25.011 1.00 46.61 119 GLU A O 1
ATOM 774 N N . SER A 1 98 ? 44.785 49.302 22.780 1.00 49.69 120 SER A N 1
ATOM 775 C CA . SER A 1 98 ? 44.164 47.994 22.569 1.00 45.25 120 SER A CA 1
ATOM 776 C C . SER A 1 98 ? 45.084 46.816 22.900 1.00 58.58 120 SER A C 1
ATOM 777 O O . SER A 1 98 ? 46.219 46.997 23.346 1.00 66.45 120 SER A O 1
ATOM 780 N N . SER A 1 99 ? 44.571 45.611 22.676 1.00 56.33 121 SER A N 1
ATOM 781 C CA . SER A 1 99 ? 45.310 44.375 22.911 1.00 62.47 121 SER A CA 1
ATOM 782 C C . SER A 1 99 ? 45.489 43.647 21.590 1.00 62.10 121 SER A C 1
ATOM 783 O O . SER A 1 99 ? 46.482 42.945 21.369 1.00 60.51 121 SER A O 1
ATOM 786 N N . VAL A 1 100 ? 44.498 43.834 20.723 1.00 59.86 122 VAL A N 1
ATOM 787 C CA . VAL A 1 100 ? 44.327 43.070 19.489 1.00 53.28 122 VAL A CA 1
ATOM 788 C C . VAL A 1 100 ? 45.593 42.918 18.629 1.00 55.97 122 VAL A C 1
ATOM 789 O O . VAL A 1 100 ? 46.403 43.842 18.510 1.00 50.59 122 VAL A O 1
ATOM 793 N N . LYS A 1 101 ? 45.746 41.727 18.052 1.00 71.25 123 LYS A N 1
ATOM 794 C CA . LYS A 1 101 ? 46.942 41.337 17.310 1.00 68.07 123 LYS A CA 1
ATOM 795 C C . LYS A 1 101 ? 46.983 41.800 15.854 1.00 64.59 123 LYS A C 1
ATOM 796 O O . LYS A 1 101 ? 47.028 40.961 14.952 1.00 64.88 123 LYS A O 1
ATOM 802 N N . ILE A 1 102 ? 46.989 43.112 15.608 1.00 41.66 124 ILE A N 1
ATOM 803 C CA . ILE A 1 102 ? 47.059 43.592 14.218 1.00 37.33 124 ILE A CA 1
ATOM 804 C C . ILE A 1 102 ? 48.079 44.692 13.908 1.00 30.17 124 ILE A C 1
ATOM 805 O O . ILE A 1 102 ? 48.264 45.639 14.673 1.00 30.07 124 ILE A O 1
ATOM 810 N N . ASP A 1 103 ? 48.716 44.545 12.749 1.00 27.33 125 ASP A N 1
ATOM 811 C CA . ASP A 1 103 ? 49.684 45.504 12.239 1.00 27.67 125 ASP A CA 1
ATOM 812 C C . ASP A 1 103 ? 48.977 46.645 11.526 1.00 24.24 125 ASP A C 1
ATOM 813 O O . ASP A 1 103 ? 49.504 47.755 11.411 1.00 28.11 125 ASP A O 1
ATOM 818 N N . ASP A 1 104 ? 47.774 46.366 11.036 1.00 24.30 126 ASP A N 1
ATOM 819 C CA . ASP A 1 104 ? 47.093 47.341 10.199 1.00 22.75 126 ASP A CA 1
ATOM 820 C C . ASP A 1 104 ? 45.590 47.122 10.178 1.00 19.68 126 ASP A C 1
ATOM 821 O O . ASP A 1 104 ? 45.108 46.041 10.502 1.00 21.22 126 ASP A O 1
ATOM 826 N N . ILE A 1 105 ? 44.856 48.160 9.792 1.00 17.69 127 ILE A N 1
ATOM 827 C CA . ILE A 1 105 ? 43.409 48.050 9.668 1.00 17.17 127 ILE A CA 1
ATOM 828 C C . ILE A 1 105 ? 43.014 46.995 8.626 1.00 16.84 127 ILE A C 1
ATOM 829 O O . ILE A 1 105 ? 42.030 46.268 8.801 1.00 15.56 127 ILE A O 1
ATOM 834 N N . GLN A 1 106 ? 43.801 46.892 7.557 1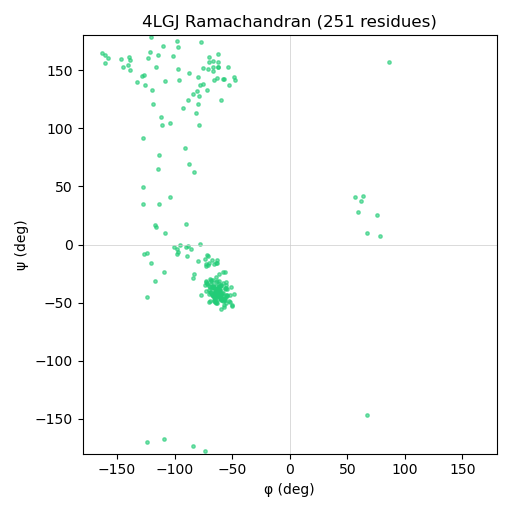.00 17.41 128 GLN A N 1
ATOM 835 C CA . GLN A 1 106 ? 43.540 45.927 6.491 1.00 16.98 128 GLN A CA 1
ATOM 836 C C . GLN A 1 106 ? 43.490 44.455 6.947 1.00 16.71 128 GLN A C 1
ATOM 837 O O . GLN A 1 106 ? 42.869 43.623 6.277 1.00 23.00 128 GLN A O 1
ATOM 843 N N . SER A 1 107 ? 44.129 44.130 8.070 1.00 19.84 129 SER A N 1
ATOM 844 C CA . SER A 1 107 ? 44.149 42.747 8.572 1.00 24.20 129 SER A CA 1
ATOM 845 C C . SER A 1 107 ? 43.074 42.448 9.610 1.00 27.71 129 SER A C 1
ATOM 846 O O . SER A 1 107 ? 42.993 41.329 10.117 1.00 26.54 129 SER A O 1
ATOM 849 N N . LEU A 1 108 ? 42.267 43.451 9.942 1.00 25.29 130 LEU A N 1
ATOM 850 C CA . LEU A 1 108 ? 41.258 43.311 10.989 1.00 24.55 130 LEU A CA 1
ATOM 851 C C . LEU A 1 108 ? 40.178 42.308 10.571 1.00 29.19 130 LEU A C 1
ATOM 852 O O . LEU A 1 108 ? 39.897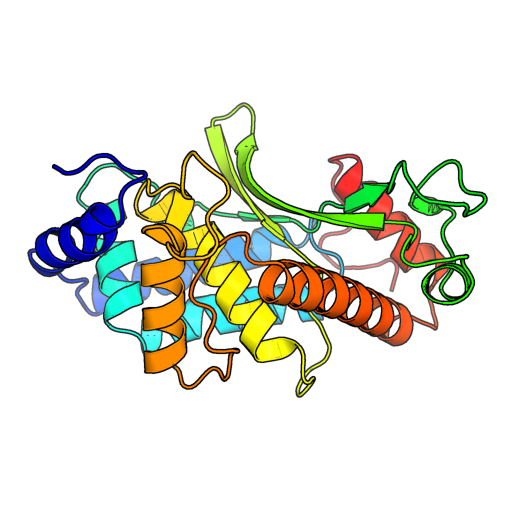 42.145 9.381 1.00 27.35 130 LEU A O 1
ATOM 857 N N . THR A 1 109 ? 39.593 41.621 11.551 1.00 26.20 131 THR A N 1
ATOM 858 C CA . THR A 1 109 ? 38.466 40.722 11.305 1.00 24.79 131 THR A CA 1
ATOM 859 C C . THR A 1 109 ? 37.273 41.132 12.165 1.00 24.69 131 THR A C 1
ATOM 860 O O . THR A 1 109 ? 37.432 41.835 13.162 1.00 28.02 131 THR A O 1
ATOM 864 N N . SER A 1 110 ? 36.078 40.695 11.781 1.00 30.00 132 SER A N 1
ATOM 865 C CA . SER A 1 110 ? 34.872 41.048 12.523 1.00 24.59 132 SER A CA 1
ATOM 866 C C . SER A 1 110 ? 34.897 40.484 13.945 1.00 26.08 132 SER A C 1
ATOM 867 O O . SER A 1 110 ? 34.357 41.099 14.863 1.00 25.55 132 SER A O 1
ATOM 870 N N . ASN A 1 111 ? 35.525 39.320 14.120 1.00 34.31 133 ASN A N 1
ATOM 871 C CA . ASN A 1 111 ? 35.709 38.736 15.449 1.00 33.65 133 ASN A CA 1
ATOM 872 C C . ASN A 1 111 ? 36.440 39.688 16.389 1.00 32.68 133 ASN A C 1
ATOM 873 O O . ASN A 1 111 ? 36.139 39.760 17.581 1.00 32.80 133 ASN A O 1
ATOM 878 N N . GLU A 1 112 ? 37.402 40.417 15.836 1.00 27.37 134 GLU A N 1
ATOM 879 C CA . GLU A 1 112 ? 38.219 41.336 16.621 1.00 25.94 134 GLU A CA 1
ATOM 880 C C . GLU A 1 112 ? 37.449 42.572 17.092 1.00 29.77 134 GLU A C 1
ATOM 881 O O . GLU A 1 112 ? 37.939 43.335 17.924 1.00 31.79 134 GLU A O 1
ATOM 887 N N . LEU A 1 113 ? 36.237 42.758 16.570 1.00 24.16 135 LEU A N 1
ATOM 888 C CA . LEU A 1 113 ? 35.364 43.838 17.022 1.00 24.55 135 LEU A CA 1
ATOM 889 C C . LEU A 1 113 ? 34.549 43.412 18.235 1.00 25.45 135 LEU A C 1
ATOM 890 O O . LEU A 1 113 ? 33.808 44.213 18.801 1.00 27.60 135 LEU A O 1
ATOM 895 N N . TYR A 1 114 ? 34.686 42.149 18.633 1.00 32.86 136 TYR A N 1
ATOM 896 C CA . TYR A 1 114 ? 34.003 41.644 19.821 1.00 32.16 136 TYR A CA 1
ATOM 897 C C . TYR A 1 114 ? 35.008 41.052 20.804 1.00 41.01 136 TYR A C 1
ATOM 898 O O . TYR A 1 114 ? 34.951 41.311 22.010 1.00 45.50 136 TYR A O 1
ATOM 907 N N . GLU A 1 115 ? 35.937 40.266 20.275 1.00 45.75 137 GLU A N 1
ATOM 908 C CA . GLU A 1 115 ? 36.908 39.566 21.104 1.00 48.89 137 GLU A CA 1
ATOM 909 C C . GLU A 1 115 ? 38.198 40.345 21.335 1.00 48.07 137 GLU A C 1
ATOM 910 O O . GLU A 1 115 ? 39.201 40.152 20.642 1.00 53.56 137 GLU A O 1
ATOM 916 N N . TYR A 1 116 ? 38.143 41.237 22.320 1.00 52.23 138 TYR A N 1
ATOM 917 C CA . TYR A 1 116 ? 39.303 41.969 22.816 1.00 54.15 138 TYR A CA 1
ATOM 918 C C . TYR A 1 116 ? 39.070 42.170 24.306 1.00 58.49 138 TYR A C 1
ATOM 919 O O . TYR A 1 116 ? 37.931 42.088 24.770 1.00 58.92 138 TYR A O 1
ATOM 928 N N . ASP A 1 117 ? 40.132 42.429 25.061 1.00 69.62 139 ASP A N 1
ATOM 929 C CA . ASP A 1 117 ? 39.986 42.616 26.500 1.00 73.79 139 ASP A CA 1
ATOM 930 C C . ASP A 1 117 ? 39.664 44.067 26.852 1.00 72.93 139 ASP A C 1
ATOM 931 O O . ASP A 1 117 ? 40.088 44.989 26.151 1.00 69.58 139 ASP A O 1
ATOM 936 N N . VAL A 1 118 ? 38.887 44.237 27.926 1.00 73.36 140 VAL A N 1
ATOM 937 C CA . VAL A 1 118 ? 38.517 45.535 28.522 1.00 72.76 140 VAL A CA 1
ATOM 938 C C . VAL A 1 118 ? 37.603 46.427 27.650 1.00 72.04 140 VAL A C 1
ATOM 939 O O . VAL A 1 118 ? 36.724 45.916 26.951 1.00 73.79 140 VAL A O 1
ATOM 943 N N . GLY A 1 119 ? 37.765 47.745 27.735 1.00 73.23 141 GLY A N 1
ATOM 944 C CA . GLY A 1 119 ? 37.085 48.654 26.835 1.00 65.37 141 GLY A CA 1
ATOM 945 C C . GLY A 1 119 ? 38.063 49.171 25.799 1.00 60.81 141 GLY A C 1
ATOM 946 O O . GLY A 1 119 ? 38.057 50.359 25.471 1.00 63.17 141 GLY A O 1
ATOM 947 N N . GLN A 1 120 ? 38.922 48.288 25.298 1.00 42.38 142 GLN A N 1
ATOM 948 C CA . GLN A 1 120 ? 39.856 48.687 24.250 1.00 38.58 142 GLN A CA 1
ATOM 949 C C . GLN A 1 120 ? 39.596 48.005 22.909 1.00 34.01 142 GLN A C 1
ATOM 950 O O . GLN A 1 120 ? 40.301 47.071 22.513 1.00 26.74 142 GLN A O 1
ATOM 956 N N . GLU A 1 121 ? 38.572 48.504 22.220 1.00 32.55 143 GLU A N 1
ATOM 957 C CA . GLU A 1 121 ? 38.249 48.081 20.865 1.00 27.33 143 GLU A CA 1
ATOM 958 C C . GLU A 1 121 ? 39.425 48.440 19.957 1.00 22.49 143 GLU A C 1
ATOM 959 O O . GLU A 1 121 ? 40.166 49.374 20.252 1.00 21.51 143 GLU A O 1
ATOM 965 N N . PRO A 1 122 ? 39.615 47.690 18.857 1.00 21.23 144 PRO A N 1
ATOM 966 C CA . PRO A 1 122 ? 40.835 47.824 18.049 1.00 22.59 144 PRO A CA 1
ATOM 967 C C . PRO A 1 122 ? 40.988 49.140 17.289 1.00 19.48 144 PRO A C 1
ATOM 968 O O . PRO A 1 122 ? 42.124 49.586 17.125 1.00 22.25 144 PRO A O 1
ATOM 972 N N . ILE A 1 123 ? 39.893 49.742 16.819 1.00 22.65 145 ILE A N 1
ATOM 973 C CA . ILE A 1 123 ? 39.998 50.998 16.065 1.00 19.06 145 ILE A CA 1
ATOM 974 C C . ILE A 1 123 ? 38.912 52.004 16.439 1.00 15.51 145 ILE A C 1
ATOM 975 O O . ILE A 1 123 ? 37.862 51.617 16.965 1.00 19.01 145 ILE A O 1
ATOM 980 N N . PHE A 1 124 ? 39.180 53.280 16.154 1.00 17.19 146 PHE A N 1
ATOM 981 C CA . PHE A 1 124 ? 38.257 54.386 16.380 1.00 15.57 146 PHE A CA 1
ATOM 982 C C . PHE A 1 124 ? 38.094 55.149 15.077 1.00 13.08 146 PHE A C 1
ATOM 983 O O . PHE A 1 124 ? 39.061 55.287 14.323 1.00 13.92 146 PHE A O 1
ATOM 991 N N . PRO A 1 125 ? 36.891 55.697 14.818 1.00 14.49 147 PRO A N 1
ATOM 992 C CA . PRO A 1 125 ? 36.792 56.614 13.681 1.00 16.40 147 PRO A CA 1
ATOM 993 C C . PRO A 1 125 ? 37.500 57.906 14.012 1.00 13.98 147 PRO A C 1
ATOM 994 O O . PRO A 1 125 ? 37.577 58.290 15.192 1.00 18.24 147 PRO A O 1
ATOM 998 N N . ILE A 1 126 ? 38.019 58.576 12.993 1.00 13.87 148 ILE A N 1
ATOM 999 C CA . ILE A 1 126 ? 38.501 59.935 13.165 1.00 16.70 148 ILE A CA 1
ATOM 1000 C C . ILE A 1 126 ? 37.333 60.856 12.814 1.00 15.43 148 ILE A C 1
ATOM 1001 O O . ILE A 1 126 ? 36.826 60.823 11.692 1.00 15.48 148 ILE A O 1
ATOM 1006 N N . SER A 1 127 ? 36.873 61.637 13.790 1.00 14.18 149 SER A N 1
ATOM 1007 C CA . SER A 1 127 ? 35.740 62.524 13.587 1.00 14.90 149 SER A CA 1
ATOM 1008 C C . SER A 1 127 ? 36.225 63.959 13.612 1.00 14.59 149 SER A C 1
ATOM 1009 O O . SER A 1 127 ? 36.499 64.515 14.684 1.00 20.20 149 SER A O 1
ATOM 1012 N N . GLU A 1 128 ? 36.349 64.560 12.435 1.00 13.66 150 GLU A N 1
ATOM 1013 C CA . GLU A 1 128 ? 36.889 65.909 12.368 1.00 18.73 150 GLU A CA 1
ATOM 1014 C C . GLU A 1 128 ? 36.564 66.654 11.088 1.00 15.31 150 GLU A C 1
ATOM 1015 O O . GLU A 1 128 ? 36.302 66.065 10.028 1.00 15.51 150 GLU A O 1
ATOM 1021 N N . ALA A 1 129 ? 36.596 67.972 11.206 1.00 14.40 151 ALA A N 1
ATOM 1022 C CA . ALA A 1 129 ? 36.416 68.844 10.074 1.00 12.84 151 ALA A CA 1
ATOM 1023 C C . ALA A 1 129 ? 37.791 69.376 9.713 1.00 16.36 151 ALA A C 1
ATOM 1024 O O . ALA A 1 129 ? 38.359 70.215 10.426 1.00 21.27 151 ALA A O 1
ATOM 1026 N N . GLY A 1 130 ? 38.353 68.847 8.632 1.00 15.88 152 GLY A N 1
ATOM 1027 C CA . GLY A 1 130 ? 39.687 69.245 8.222 1.00 19.91 152 GLY A CA 1
ATOM 1028 C C . GLY A 1 130 ? 39.745 69.766 6.800 1.00 17.87 152 GLY A C 1
ATOM 1029 O O . GLY A 1 130 ? 38.726 70.014 6.152 1.00 16.23 152 GLY A O 1
ATOM 1030 N N . GLU A 1 131 ? 40.960 69.945 6.305 1.00 20.75 153 GLU A N 1
ATOM 1031 C CA . GLU A 1 131 ? 41.135 70.266 4.900 1.00 22.64 153 GLU A CA 1
ATOM 1032 C C . GLU A 1 131 ? 42.400 69.610 4.385 1.00 21.70 153 GLU A C 1
ATOM 1033 O O . GLU A 1 131 ? 43.329 69.338 5.155 1.00 23.06 153 GLU A O 1
ATOM 1039 N N . ASN A 1 132 ? 42.424 69.332 3.089 1.00 18.84 154 ASN A N 1
ATOM 1040 C CA . ASN A 1 132 ? 43.631 68.799 2.478 1.00 25.88 154 ASN A CA 1
ATOM 1041 C C . ASN A 1 132 ? 44.584 69.932 2.117 1.00 29.11 154 ASN A C 1
ATOM 1042 O O . ASN A 1 132 ? 44.331 71.089 2.454 1.00 28.94 154 ASN A O 1
ATOM 1047 N N . ASP A 1 133 ? 45.667 69.609 1.422 1.00 36.39 155 ASP A N 1
ATOM 1048 C CA . ASP A 1 133 ? 46.697 70.612 1.151 1.00 39.47 155 ASP A CA 1
ATOM 1049 C C . ASP A 1 133 ? 46.307 71.665 0.106 1.00 39.66 155 ASP A C 1
ATOM 1050 O O . ASP A 1 133 ? 46.933 72.726 0.031 1.00 46.92 155 ASP A O 1
ATOM 1055 N N . ASN A 1 134 ? 45.274 71.385 -0.686 1.00 33.14 156 ASN A N 1
ATOM 1056 C CA . ASN A 1 134 ? 44.714 72.401 -1.578 1.00 32.91 156 ASN A CA 1
ATOM 1057 C C . ASN A 1 134 ? 43.603 73.175 -0.867 1.00 31.09 156 ASN A C 1
ATOM 1058 O O . ASN A 1 134 ? 42.787 73.849 -1.505 1.00 31.70 156 ASN A O 1
ATOM 1063 N N . GLU A 1 135 ? 43.585 73.074 0.461 1.00 31.93 157 GLU A N 1
ATOM 1064 C CA . GLU A 1 135 ? 42.593 73.755 1.296 1.00 28.29 157 GLU A CA 1
ATOM 1065 C C . GLU A 1 135 ? 41.160 73.343 0.967 1.00 25.22 157 GLU A C 1
ATOM 1066 O O . GLU A 1 135 ? 40.225 74.122 1.162 1.00 27.66 157 GLU A O 1
ATOM 1072 N N . GLU A 1 136 ? 40.981 72.127 0.466 1.00 23.68 158 GLU A N 1
ATOM 1073 C CA . GLU A 1 136 ? 39.642 71.636 0.174 1.00 22.12 158 GLU A CA 1
ATOM 1074 C C . GLU A 1 136 ? 39.093 70.968 1.432 1.00 16.98 158 GLU A C 1
ATOM 1075 O O . GLU A 1 136 ? 39.728 70.080 1.989 1.00 19.19 158 GLU A O 1
ATOM 1081 N N . PRO A 1 137 ? 37.922 71.427 1.900 1.00 17.83 159 PRO A N 1
ATOM 1082 C CA . PRO A 1 137 ? 37.421 70.964 3.198 1.00 17.65 159 PRO A CA 1
ATOM 1083 C C . PRO A 1 137 ? 36.766 69.583 3.147 1.00 15.34 159 PRO A C 1
ATOM 1084 O O . PRO A 1 137 ? 36.105 69.235 2.170 1.00 15.90 159 PRO A O 1
ATOM 1088 N N . TYR A 1 138 ? 36.958 68.809 4.211 1.00 15.45 160 TYR A N 1
ATOM 1089 C CA . TYR A 1 138 ? 36.329 67.501 4.312 1.00 13.49 160 TYR A CA 1
ATOM 1090 C C . TYR A 1 138 ? 35.834 67.268 5.735 1.00 13.51 160 TYR A C 1
ATOM 1091 O O . TYR A 1 138 ? 36.266 67.938 6.675 1.00 13.40 160 TYR A O 1
ATOM 1100 N N . VAL A 1 139 ? 34.916 66.321 5.884 1.00 12.05 161 VAL A N 1
ATOM 1101 C CA . VAL A 1 139 ? 34.515 65.825 7.187 1.00 14.19 161 VAL A CA 1
ATOM 1102 C C . VAL A 1 139 ? 34.849 64.350 7.220 1.00 12.31 161 VAL A C 1
ATOM 1103 O O . VAL A 1 139 ? 34.363 63.593 6.378 1.00 13.02 161 VAL A O 1
ATOM 1107 N N . SER A 1 140 ? 35.682 63.935 8.165 1.00 12.21 162 SER A N 1
ATOM 1108 C CA . SER A 1 140 ? 35.867 62.507 8.403 1.00 13.24 162 SER A CA 1
ATOM 1109 C C . SER A 1 140 ? 34.946 62.133 9.553 1.00 13.28 162 SER A C 1
ATOM 1110 O O . SER A 1 140 ? 34.773 62.905 10.496 1.00 12.73 162 SER A O 1
ATOM 1113 N N . PHE A 1 141 ? 34.339 60.958 9.457 1.00 12.70 163 PHE A N 1
ATOM 1114 C CA . PHE A 1 141 ? 33.325 60.559 10.420 1.00 12.96 163 PHE A CA 1
ATOM 1115 C C . PHE A 1 141 ? 33.135 59.048 10.384 1.00 10.71 163 PHE A C 1
ATOM 1116 O O . PHE A 1 141 ? 33.559 58.374 9.440 1.00 12.25 163 PHE A O 1
ATOM 1124 N N . SER A 1 142 ? 32.506 58.525 11.427 1.00 12.13 164 SER A N 1
ATOM 1125 C CA . SER A 1 142 ? 32.124 57.123 11.484 1.00 11.48 164 SER A CA 1
ATOM 1126 C C . SER A 1 142 ? 31.407 56.648 10.229 1.00 11.76 164 SER A C 1
ATOM 1127 O O . SER A 1 142 ? 30.634 57.395 9.616 1.00 11.67 164 SER A O 1
ATOM 1130 N N . VAL A 1 143 ? 31.661 55.400 9.856 1.00 12.02 165 VAL A N 1
ATOM 1131 C CA . VAL A 1 143 ? 30.820 54.715 8.883 1.00 11.91 165 VAL A CA 1
ATOM 1132 C C . VAL A 1 143 ? 29.364 54.795 9.355 1.00 11.51 165 VAL A C 1
ATOM 1133 O O . VAL A 1 143 ? 29.093 54.905 10.555 1.00 12.57 165 VAL A O 1
ATOM 1137 N N . ALA A 1 144 ? 28.423 54.742 8.418 1.00 11.95 166 ALA A N 1
ATOM 1138 C CA . ALA A 1 144 ? 27.019 54.835 8.805 1.00 12.88 166 ALA A CA 1
ATOM 1139 C C . ALA A 1 144 ? 26.532 53.531 9.421 1.00 12.37 166 ALA A C 1
ATOM 1140 O O . ALA A 1 144 ? 26.827 52.444 8.928 1.00 11.67 166 ALA A O 1
ATOM 1142 N N . PRO A 1 145 ? 25.752 53.641 10.496 1.00 10.51 167 PRO A N 1
ATOM 1143 C CA . PRO A 1 145 ? 25.158 52.446 11.094 1.00 10.63 167 PRO A CA 1
ATOM 1144 C C . PRO A 1 145 ? 23.981 52.004 10.231 1.00 13.46 167 PRO A C 1
ATOM 1145 O O . PRO A 1 145 ? 23.638 52.723 9.276 1.00 13.30 167 PRO A O 1
ATOM 1149 N N . ASP A 1 146 ? 23.381 50.856 10.549 1.00 12.02 168 ASP A N 1
ATOM 1150 C CA . ASP A 1 146 ? 22.268 50.349 9.758 1.00 11.85 168 ASP A CA 1
ATOM 1151 C C . ASP A 1 146 ? 21.065 51.289 9.775 1.00 13.25 168 ASP A C 1
ATOM 1152 O O . ASP A 1 146 ? 20.836 52.044 10.728 1.00 12.16 168 ASP A O 1
ATOM 1157 N N . THR A 1 147 ? 20.291 51.221 8.704 1.00 13.67 16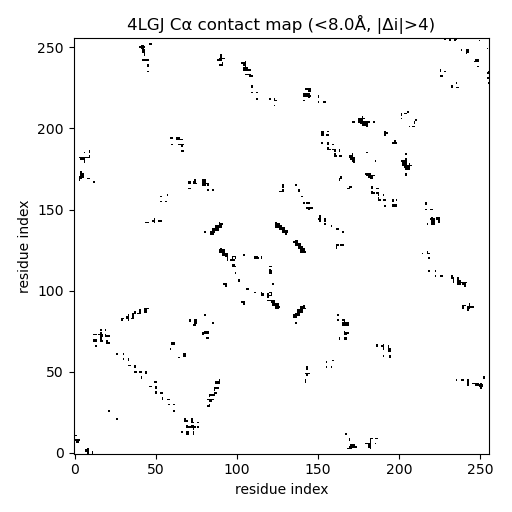9 THR A N 1
ATOM 1158 C CA . THR A 1 147 ? 18.983 51.820 8.658 1.00 14.02 169 THR A CA 1
ATOM 1159 C C . THR A 1 147 ? 18.179 51.326 9.867 1.00 14.40 169 THR A C 1
ATOM 1160 O O . THR A 1 147 ? 18.240 50.139 10.238 1.00 19.18 169 THR A O 1
ATOM 1164 N N . ASP A 1 148 ? 17.472 52.258 10.488 1.00 14.41 170 ASP A N 1
ATOM 1165 C CA . ASP A 1 148 ? 16.616 52.016 11.650 1.00 15.43 170 ASP A CA 1
ATOM 1166 C C . ASP A 1 148 ? 17.364 51.613 12.922 1.00 14.11 170 ASP A C 1
ATOM 1167 O O . ASP A 1 148 ? 16.741 51.221 13.911 1.00 14.31 170 ASP A O 1
ATOM 1172 N N . SER A 1 149 ? 18.690 51.723 12.911 1.00 13.57 171 SER A N 1
ATOM 1173 C CA . SER A 1 149 ? 19.473 51.395 14.103 1.00 13.00 171 SER A CA 1
ATOM 1174 C C . SER A 1 149 ? 19.273 52.416 15.224 1.00 13.86 171 SER A C 1
ATOM 1175 O O . SER A 1 149 ? 18.893 53.570 14.990 1.00 13.08 171 SER A O 1
ATOM 1178 N N . TYR A 1 150 ? 19.540 51.990 16.454 1.00 13.39 172 TYR A N 1
ATOM 1179 C CA . TYR A 1 150 ? 19.544 52.905 17.585 1.00 11.90 172 TYR A CA 1
ATOM 1180 C C . TYR A 1 150 ? 20.493 54.065 17.317 1.00 12.23 172 TYR A C 1
ATOM 1181 O O . TYR A 1 150 ? 20.199 55.217 17.648 1.00 12.04 172 TYR A O 1
ATOM 1190 N N . GLU A 1 151 ? 21.609 53.745 16.669 1.00 13.06 173 GLU A N 1
ATOM 1191 C CA . GLU A 1 151 ? 22.726 54.666 16.488 1.00 12.01 173 GLU A CA 1
ATOM 1192 C C . GLU A 1 151 ? 22.460 55.777 15.477 1.00 12.70 173 GLU A C 1
ATOM 1193 O O . GLU A 1 151 ? 23.165 56.797 15.463 1.00 12.13 173 GLU A O 1
ATOM 1199 N N . MET A 1 152 ? 21.459 55.588 14.624 1.00 11.90 174 MET A N 1
ATOM 1200 C CA . MET A 1 152 ? 21.290 56.516 13.497 1.00 10.16 174 MET A CA 1
ATOM 1201 C C . MET A 1 152 ? 21.123 58.002 13.865 1.00 12.17 174 MET A C 1
ATOM 1202 O O . MET A 1 152 ? 21.857 58.836 13.333 1.00 12.60 174 MET A O 1
ATOM 1207 N N . PRO A 1 153 ? 20.179 58.345 14.765 1.00 12.78 175 PRO A N 1
ATOM 1208 C CA . PRO A 1 153 ? 20.028 59.774 15.051 1.00 13.46 175 PRO A CA 1
ATOM 1209 C C . PRO A 1 153 ? 21.271 60.393 15.698 1.00 10.16 175 PRO A C 1
ATOM 1210 O O . PRO A 1 153 ? 21.600 61.544 15.394 1.00 11.32 175 PRO A O 1
ATOM 1214 N N . SER A 1 154 ? 21.968 59.653 16.556 1.00 11.13 176 SER A N 1
ATOM 1215 C CA . SER A 1 154 ? 23.195 60.188 17.141 1.00 11.47 176 SER A CA 1
ATOM 1216 C C . SER A 1 154 ? 24.276 60.385 16.077 1.00 13.19 176 SER A C 1
ATOM 1217 O O . SER A 1 154 ? 24.986 61.407 16.077 1.00 11.27 176 SER A O 1
ATOM 1220 N N . TRP A 1 155 ? 24.403 59.404 15.181 1.00 11.44 177 TRP A N 1
ATOM 1221 C CA . TRP A 1 155 ? 25.306 59.505 14.028 1.00 11.71 177 TRP A CA 1
ATOM 1222 C C . TRP A 1 155 ? 24.981 60.734 13.177 1.00 11.03 177 TRP A C 1
ATOM 1223 O O . TRP A 1 155 ? 25.871 61.497 12.799 1.00 10.82 177 TRP A O 1
ATOM 1234 N N . GLN A 1 156 ? 23.703 60.923 12.878 1.00 10.16 178 GLN A N 1
ATOM 1235 C CA . GLN A 1 156 ? 23.269 62.070 12.095 1.00 11.65 178 GLN A CA 1
ATOM 1236 C C . GLN A 1 156 ? 23.625 63.383 12.776 1.00 10.64 178 GLN A C 1
ATOM 1237 O O . GLN A 1 156 ? 24.141 64.297 12.136 1.00 10.61 178 GLN A O 1
ATOM 1243 N N . GLU A 1 157 ? 23.332 63.476 14.068 1.00 11.73 179 GLU A N 1
ATOM 1244 C CA . GLU A 1 157 ? 23.613 64.684 14.833 1.00 11.36 179 GLU A CA 1
ATOM 1245 C C . GLU A 1 157 ? 25.115 64.987 14.879 1.00 11.95 179 GLU A C 1
ATOM 1246 O O . GLU A 1 157 ? 25.536 66.149 14.787 1.00 11.66 179 GLU A O 1
ATOM 1252 N N . GLY A 1 158 ? 25.924 63.936 14.974 1.00 11.33 180 GLY A N 1
ATOM 1253 C CA . GLY A 1 158 ? 27.368 64.103 15.023 1.00 12.83 180 GLY A CA 1
ATOM 1254 C C . GLY A 1 158 ? 27.962 64.521 13.690 1.00 11.12 180 GLY A C 1
ATOM 1255 O O . GLY A 1 158 ? 28.948 65.273 13.642 1.00 11.46 180 GLY A O 1
ATOM 1256 N N . LEU A 1 159 ? 27.365 64.025 12.606 1.00 10.83 181 LEU A N 1
ATOM 1257 C CA . LEU A 1 159 ? 27.759 64.411 11.251 1.00 10.99 181 LEU A CA 1
ATOM 1258 C C . LEU A 1 159 ? 27.469 65.891 11.049 1.00 11.40 181 LEU A C 1
ATOM 1259 O O . LEU A 1 159 ? 28.334 66.646 10.605 1.00 11.26 181 LEU A O 1
ATOM 1264 N N . ILE A 1 160 ? 26.249 66.297 11.385 1.00 9.75 182 ILE A N 1
ATOM 1265 C CA . ILE A 1 160 ? 25.875 67.716 11.328 1.00 10.49 182 ILE A CA 1
ATOM 1266 C C . ILE A 1 160 ? 26.848 68.576 12.153 1.00 11.30 182 ILE A C 1
ATOM 1267 O O . ILE A 1 160 ? 27.306 69.627 11.688 1.00 12.19 182 ILE A O 1
ATOM 1272 N N . HIS A 1 161 ? 27.188 68.108 13.353 1.00 11.74 183 HIS A N 1
ATOM 1273 C CA . HIS A 1 161 ? 28.183 68.774 14.190 1.00 10.73 183 HIS A CA 1
ATOM 1274 C C . HIS A 1 161 ? 29.479 69.079 13.422 1.00 10.50 183 HIS A C 1
ATOM 1275 O O . HIS A 1 161 ? 29.953 70.216 13.418 1.00 13.43 183 HIS A O 1
ATOM 1282 N N . GLU A 1 162 ? 30.070 68.078 12.785 1.00 10.21 184 GLU A N 1
ATOM 1283 C CA . GLU A 1 162 ? 31.325 68.328 12.074 1.00 12.63 184 GLU A CA 1
ATOM 1284 C C . GLU A 1 162 ? 31.160 69.323 10.927 1.00 11.09 184 GLU A C 1
ATOM 1285 O O . GLU A 1 162 ? 32.027 70.184 10.689 1.00 11.34 184 GLU A O 1
ATOM 1291 N N . ILE A 1 163 ? 30.044 69.221 10.210 1.00 10.62 185 ILE A N 1
ATOM 1292 C CA . ILE A 1 163 ? 29.730 70.172 9.140 1.00 11.31 185 ILE A CA 1
ATOM 1293 C C . ILE A 1 163 ? 29.628 71.601 9.691 1.00 12.29 185 ILE A C 1
ATOM 1294 O O . ILE A 1 163 ? 30.109 72.539 9.057 1.00 13.16 185 ILE A O 1
ATOM 1299 N N . ILE A 1 164 ? 29.041 71.755 10.876 1.00 11.98 186 ILE A N 1
ATOM 1300 C CA . ILE A 1 164 ? 28.897 73.074 11.491 1.00 14.44 186 ILE A CA 1
ATOM 1301 C C . ILE A 1 164 ? 30.251 73.742 11.735 1.00 13.75 186 ILE A C 1
ATOM 1302 O O . ILE A 1 164 ? 30.377 74.962 11.569 1.00 15.11 186 ILE A O 1
ATOM 1307 N N . HIS A 1 165 ? 31.268 72.957 12.094 1.00 11.76 187 HIS A N 1
ATOM 1308 C CA . HIS A 1 165 ? 32.621 73.515 12.228 1.00 12.47 187 HIS A CA 1
ATOM 1309 C C . HIS A 1 165 ? 33.032 74.268 10.967 1.00 16.66 187 HIS A C 1
ATOM 1310 O O . HIS A 1 165 ? 33.535 75.392 11.028 1.00 14.58 187 HIS A O 1
ATOM 1317 N N . HIS A 1 166 ? 32.836 73.636 9.817 1.00 14.52 188 HIS A N 1
ATOM 1318 C CA . HIS A 1 166 ? 33.233 74.238 8.548 1.00 11.29 188 HIS A CA 1
ATOM 1319 C C . HIS A 1 166 ? 32.355 75.427 8.174 1.00 16.07 188 HIS A C 1
ATOM 1320 O O . HIS A 1 166 ? 32.865 76.500 7.827 1.00 15.50 188 HIS A O 1
ATOM 1327 N N . VAL A 1 167 ? 31.036 75.249 8.232 1.00 14.23 189 VAL A N 1
ATOM 1328 C CA . VAL A 1 167 ? 30.157 76.260 7.661 1.00 14.35 189 VAL A CA 1
ATOM 1329 C C . VAL A 1 167 ? 29.968 77.460 8.563 1.00 16.95 189 VAL A C 1
ATOM 1330 O O . VAL A 1 167 ? 29.468 78.482 8.112 1.00 16.38 189 VAL A O 1
ATOM 1334 N N . THR A 1 168 ? 30.350 77.354 9.826 1.00 14.85 190 THR A N 1
ATOM 1335 C CA . THR A 1 168 ? 30.209 78.523 10.696 1.00 16.26 190 THR A CA 1
ATOM 1336 C C . THR A 1 168 ? 31.527 78.991 11.283 1.00 16.18 190 THR A C 1
ATOM 1337 O O . THR A 1 168 ? 31.604 80.107 11.812 1.00 18.01 190 THR A O 1
ATOM 1341 N N . GLY A 1 169 ? 32.550 78.144 11.222 1.00 15.09 191 GLY A N 1
ATOM 1342 C CA . GLY A 1 169 ? 33.827 78.456 11.834 1.00 19.34 191 GLY A CA 1
ATOM 1343 C C . GLY A 1 169 ? 33.833 78.252 13.338 1.00 18.90 191 GLY A C 1
ATOM 1344 O O . GLY A 1 169 ? 34.803 78.593 14.010 1.00 22.66 191 GLY A O 1
ATOM 1345 N N . SER A 1 170 ? 32.757 77.680 13.874 1.00 14.74 192 SER A N 1
ATOM 1346 C CA . SER A 1 170 ? 32.663 77.433 15.307 1.00 15.95 192 SER A CA 1
ATOM 1347 C C . SER A 1 170 ? 33.667 76.393 15.800 1.00 16.82 192 SER A C 1
ATOM 1348 O O . SER A 1 170 ? 34.161 75.556 15.021 1.00 17.18 192 SER A O 1
ATOM 1351 N N . SER A 1 171 ? 33.965 76.442 17.092 1.00 15.69 193 SER A N 1
ATOM 1352 C CA . SER A 1 171 ? 34.859 75.464 17.701 1.00 15.35 193 SER A CA 1
ATOM 1353 C C . SER A 1 171 ? 34.156 74.709 18.822 1.00 15.30 193 SER A C 1
ATOM 1354 O O . SER A 1 171 ? 32.982 74.964 19.121 1.00 16.68 193 SER A O 1
ATOM 1357 N N . ASP A 1 172 ? 34.870 73.769 19.428 1.00 14.17 194 ASP A N 1
ATOM 1358 C CA . ASP A 1 172 ? 34.405 73.091 20.620 1.00 12.79 194 ASP A CA 1
ATOM 1359 C C . ASP A 1 172 ? 35.052 73.786 21.813 1.00 18.77 194 ASP A C 1
ATOM 1360 O O . ASP A 1 172 ? 35.939 74.621 21.613 1.00 19.33 194 ASP A O 1
ATOM 1365 N N . PRO A 1 173 ? 34.606 73.470 23.042 1.00 15.03 195 PRO A N 1
ATOM 1366 C CA . PRO A 1 173 ? 35.211 74.144 24.204 1.00 19.10 195 PRO A CA 1
ATOM 1367 C C . PRO A 1 173 ? 36.725 73.919 24.263 1.00 22.85 195 PRO A C 1
ATOM 1368 O O . PRO A 1 173 ? 37.202 72.834 23.914 1.00 22.92 195 PRO A O 1
ATOM 1372 N N . SER A 1 174 ? 37.475 74.936 24.676 1.00 27.40 196 SER A N 1
ATOM 1373 C CA . SER A 1 174 ? 38.923 74.805 24.753 1.00 34.98 196 SER A CA 1
ATOM 1374 C C . SER A 1 174 ? 39.290 73.792 25.828 1.00 40.11 196 SER A C 1
ATOM 1375 O O . SER A 1 174 ? 40.229 73.010 25.670 1.00 45.72 196 SER A O 1
ATOM 1378 N N . GLY A 1 175 ? 38.524 73.785 26.911 1.00 35.56 197 GLY A N 1
ATOM 1379 C CA . GLY A 1 175 ? 38.731 72.806 27.959 1.00 40.60 197 GLY A CA 1
ATOM 1380 C C . GLY A 1 175 ? 37.723 71.675 27.905 1.00 42.20 197 GLY A C 1
ATOM 1381 O O . GLY A 1 175 ? 36.674 71.798 27.270 1.00 39.62 197 GLY A O 1
ATOM 1382 N N . ASP A 1 176 ? 38.045 70.566 28.566 1.00 38.53 198 ASP A N 1
ATOM 1383 C CA . ASP A 1 176 ? 37.132 69.430 28.642 1.00 37.30 198 ASP A CA 1
ATOM 1384 C C . ASP A 1 176 ? 36.059 69.703 29.691 1.00 40.57 198 ASP A C 1
ATOM 1385 O O . ASP A 1 176 ? 36.304 69.593 30.897 1.00 42.36 198 ASP A O 1
ATOM 1390 N N . SER A 1 177 ? 34.867 70.056 29.222 1.00 28.78 199 SER A N 1
ATOM 1391 C CA . SER A 1 177 ? 33.786 70.503 30.099 1.00 29.91 199 SER A CA 1
ATOM 1392 C C . SER A 1 177 ? 32.666 69.472 30.230 1.00 31.67 199 SER A C 1
ATOM 1393 O O . SER A 1 177 ? 32.300 68.815 29.247 1.00 27.70 199 SER A O 1
ATOM 1396 N N . ASN A 1 178 ? 32.138 69.333 31.446 1.00 26.83 200 ASN A N 1
ATOM 1397 C CA . ASN A 1 178 ? 30.965 68.512 31.723 1.00 26.98 200 ASN A CA 1
ATOM 1398 C C . ASN A 1 178 ? 29.688 69.344 31.778 1.00 25.43 200 ASN A C 1
ATOM 1399 O O . ASN A 1 178 ? 28.588 68.796 31.925 1.00 27.06 200 ASN A O 1
ATOM 1404 N N . ILE A 1 179 ? 29.822 70.666 31.661 1.00 29.22 201 ILE A N 1
ATOM 1405 C CA . ILE A 1 179 ? 28.664 71.548 31.793 1.00 29.79 201 ILE A CA 1
ATOM 1406 C C . ILE A 1 179 ? 28.470 72.497 30.618 1.00 24.24 201 ILE A C 1
ATOM 1407 O O . ILE A 1 179 ? 27.445 73.185 30.533 1.00 26.97 201 ILE A O 1
ATOM 1412 N N . GLU A 1 180 ? 29.445 72.533 29.710 1.00 23.24 202 GLU A N 1
ATOM 1413 C CA . GLU A 1 180 ? 29.337 73.352 28.507 1.00 22.17 202 GLU A CA 1
ATOM 1414 C C . GLU A 1 180 ? 29.415 72.482 27.258 1.00 17.70 202 GLU A C 1
ATOM 1415 O O . GLU A 1 180 ? 30.301 71.627 27.150 1.00 18.75 202 GLU A O 1
ATOM 1421 N N . LEU A 1 181 ? 28.500 72.706 26.316 1.00 19.83 203 LEU A N 1
ATOM 1422 C CA . LEU A 1 181 ? 28.524 71.950 25.066 1.00 19.46 203 LEU A CA 1
ATOM 1423 C C . LEU A 1 181 ? 29.478 72.554 24.047 1.00 18.60 203 LEU A C 1
ATOM 1424 O O . LEU A 1 181 ? 30.025 71.840 23.200 1.00 15.88 203 LEU A O 1
ATOM 1429 N N . GLY A 1 182 ? 29.674 73.868 24.114 1.00 15.66 204 GLY A N 1
ATOM 1430 C CA . GLY A 1 182 ? 30.400 74.564 23.065 1.00 15.67 204 GLY A CA 1
ATOM 1431 C C . GLY A 1 182 ? 29.438 74.944 21.950 1.00 16.19 204 GLY A C 1
ATOM 1432 O O . GLY A 1 182 ? 28.388 74.322 21.802 1.00 14.09 204 GLY A O 1
ATOM 1433 N N . PRO A 1 183 ? 29.786 75.962 21.147 1.00 14.68 205 PRO A N 1
ATOM 1434 C CA . PRO A 1 183 ? 28.834 76.483 20.159 1.00 13.94 205 PRO A CA 1
ATOM 1435 C C . PRO A 1 183 ? 28.546 75.518 18.998 1.00 12.59 205 PRO A C 1
ATOM 1436 O O . PRO A 1 183 ? 27.446 75.564 18.441 1.00 14.38 205 PRO A O 1
ATOM 1440 N N . THR A 1 184 ? 29.504 74.673 18.634 1.00 14.72 206 THR A N 1
ATOM 1441 C CA . THR A 1 184 ? 29.279 73.727 17.546 1.00 12.25 206 THR A CA 1
ATOM 1442 C C . THR A 1 184 ? 28.209 72.722 17.949 1.00 12.46 206 THR A C 1
ATOM 1443 O O . THR A 1 184 ? 27.260 72.466 17.205 1.00 12.35 206 THR A O 1
ATOM 1447 N N . GLU A 1 185 ? 28.358 72.165 19.145 1.00 12.62 207 GLU A N 1
ATOM 1448 C CA . GLU A 1 185 ? 27.407 71.172 19.635 1.00 13.02 207 GLU A CA 1
ATOM 1449 C C . GLU A 1 185 ? 26.056 71.796 19.997 1.00 11.49 207 GLU A C 1
ATOM 1450 O O . GLU A 1 185 ? 25.013 71.163 19.813 1.00 13.44 207 GLU A O 1
ATOM 1456 N N . ILE A 1 186 ? 26.056 73.039 20.480 1.00 14.05 208 ILE A N 1
ATOM 1457 C CA . ILE A 1 186 ? 24.789 73.735 20.685 1.00 12.73 208 ILE A CA 1
ATOM 1458 C C . ILE A 1 186 ? 23.975 73.798 19.383 1.00 13.53 208 ILE A C 1
ATOM 1459 O O . ILE A 1 186 ? 22.782 73.480 19.365 1.00 13.56 208 ILE A O 1
ATOM 1464 N N . LEU A 1 187 ? 24.625 74.197 18.289 1.00 12.99 209 LEU A N 1
ATOM 1465 C CA . LEU A 1 187 ? 23.946 74.285 17.005 1.00 14.12 209 LEU A CA 1
ATOM 1466 C C . LEU A 1 187 ? 23.522 72.899 16.504 1.00 11.89 209 LEU A C 1
ATOM 1467 O O . LEU A 1 187 ? 22.413 72.742 15.993 1.00 13.29 209 LEU A O 1
ATOM 1472 N N . ALA A 1 188 ? 24.393 71.903 16.644 1.00 12.22 210 ALA A N 1
ATOM 1473 C CA . ALA A 1 188 ? 24.047 70.552 16.196 1.00 12.11 210 ALA A CA 1
ATOM 1474 C C . ALA A 1 188 ? 22.838 69.999 16.943 1.00 11.38 210 ALA A C 1
ATOM 1475 O O . ALA A 1 188 ? 21.981 69.332 16.345 1.00 11.61 210 ALA A O 1
ATOM 1477 N N . ARG A 1 189 ? 22.764 70.268 18.243 1.00 12.35 211 ARG A N 1
ATOM 1478 C CA . ARG A 1 189 ? 21.629 69.817 19.047 1.00 12.32 211 ARG A CA 1
ATOM 1479 C C . ARG A 1 189 ? 20.328 70.521 18.654 1.00 16.05 211 ARG A C 1
ATOM 1480 O O . ARG A 1 189 ? 19.257 69.901 18.654 1.00 16.79 211 ARG A O 1
ATOM 1488 N N . ARG A 1 190 ? 20.405 71.807 18.312 1.00 13.33 212 ARG A N 1
ATOM 1489 C CA . ARG A 1 190 ? 19.222 72.505 17.802 1.00 14.76 212 ARG A CA 1
ATOM 1490 C C . ARG A 1 190 ? 18.728 71.938 16.479 1.00 16.34 212 ARG A C 1
ATOM 1491 O O . ARG A 1 190 ? 17.523 71.770 16.286 1.00 17.21 212 ARG A O 1
ATOM 1499 N N . VAL A 1 191 ? 19.653 71.651 15.568 1.00 14.61 213 VAL A N 1
ATOM 1500 C CA . VAL A 1 191 ? 19.288 70.971 14.329 1.00 16.70 213 VAL A CA 1
ATOM 1501 C C . VAL A 1 191 ? 18.607 69.626 14.622 1.00 14.24 213 VAL A C 1
ATOM 1502 O O . VAL A 1 191 ? 17.544 69.335 14.062 1.00 15.99 213 VAL A O 1
ATOM 1506 N N . ALA A 1 192 ? 19.206 68.822 15.500 1.00 13.43 214 ALA A N 1
ATOM 1507 C CA . ALA A 1 192 ? 18.628 67.534 15.856 1.00 12.31 214 ALA A CA 1
ATOM 1508 C C . ALA A 1 192 ? 17.190 67.687 16.366 1.00 15.58 214 ALA A C 1
ATOM 1509 O O . ALA A 1 192 ? 16.302 66.910 15.984 1.00 16.06 214 ALA A O 1
ATOM 1511 N N . GLN A 1 193 ? 16.962 68.692 17.207 1.00 15.38 215 GLN A N 1
ATOM 1512 C CA . GLN A 1 193 ? 15.643 68.925 17.791 1.00 14.26 215 GLN A CA 1
ATOM 1513 C C . GLN A 1 193 ? 14.624 69.274 16.712 1.00 19.59 215 GLN A C 1
ATOM 1514 O O . GLN A 1 193 ? 13.497 68.755 16.698 1.00 19.30 215 GLN A O 1
ATOM 1520 N N . GLU A 1 194 ? 15.022 70.153 15.798 1.00 16.36 216 GLU A N 1
ATOM 1521 C CA . GLU A 1 194 ? 14.147 70.575 14.714 1.00 16.47 216 GLU A CA 1
ATOM 1522 C C . GLU A 1 194 ? 13.800 69.421 13.777 1.00 17.94 216 GLU A C 1
ATOM 1523 O O . GLU A 1 194 ? 12.740 69.422 13.157 1.00 21.93 216 GLU A O 1
ATOM 1529 N N . LEU A 1 195 ? 14.689 68.435 13.685 1.00 15.16 217 LEU A N 1
ATOM 1530 C CA . LEU A 1 195 ? 14.498 67.320 12.758 1.00 14.93 217 LEU A CA 1
ATOM 1531 C C . LEU A 1 195 ? 13.891 66.084 13.418 1.00 17.10 217 LEU A C 1
ATOM 1532 O O . LEU A 1 195 ? 13.565 65.111 12.730 1.00 19.82 217 LEU A O 1
ATOM 1537 N N . GLY A 1 196 ? 13.745 66.112 14.741 1.00 16.33 218 GLY A N 1
ATOM 1538 C CA . GLY A 1 196 ? 13.209 64.967 15.458 1.00 17.59 218 GLY A CA 1
ATOM 1539 C C . GLY A 1 196 ? 14.182 63.817 15.615 1.00 18.23 218 GLY A C 1
ATOM 1540 O O . GLY A 1 196 ? 13.768 62.661 15.761 1.00 20.22 218 GLY A O 1
ATOM 1541 N N . TRP A 1 197 ? 15.477 64.119 15.578 1.00 16.83 219 TRP A N 1
ATOM 1542 C CA . TRP A 1 197 ? 16.487 63.096 15.838 1.00 14.32 219 TRP A CA 1
ATOM 1543 C C . TRP A 1 197 ? 16.668 62.936 17.335 1.00 17.44 219 TRP A C 1
ATOM 1544 O O . TRP A 1 197 ? 17.103 63.876 18.019 1.00 17.88 219 TRP A O 1
ATOM 1555 N N A SER A 1 198 ? 16.341 61.752 17.842 0.43 16.03 220 SER A N 1
ATOM 1556 N N B SER A 1 198 ? 16.338 61.750 17.843 0.57 16.00 220 SER A N 1
ATOM 1557 C CA A SER A 1 198 ? 16.412 61.480 19.269 0.43 20.25 220 SER A CA 1
ATOM 1558 C CA B SER A 1 198 ? 16.418 61.461 19.273 0.57 20.26 220 SER A CA 1
ATOM 1559 C C A SER A 1 198 ? 17.854 61.251 19.703 0.43 17.84 220 SER A C 1
ATOM 1560 C C B SER A 1 198 ? 17.856 61.242 19.715 0.57 17.81 220 SER A C 1
ATOM 1561 O O A SER A 1 198 ? 18.476 60.265 19.310 0.43 20.77 220 SER A O 1
ATOM 1562 O O B SER A 1 198 ? 18.478 60.247 19.347 0.57 20.83 220 SER A O 1
ATOM 1567 N N . VAL A 1 199 ? 18.388 62.181 20.492 1.00 16.38 221 VAL A N 1
ATOM 1568 C CA . VAL A 1 199 ? 19.742 62.058 21.025 1.00 16.36 221 VAL A CA 1
ATOM 1569 C C 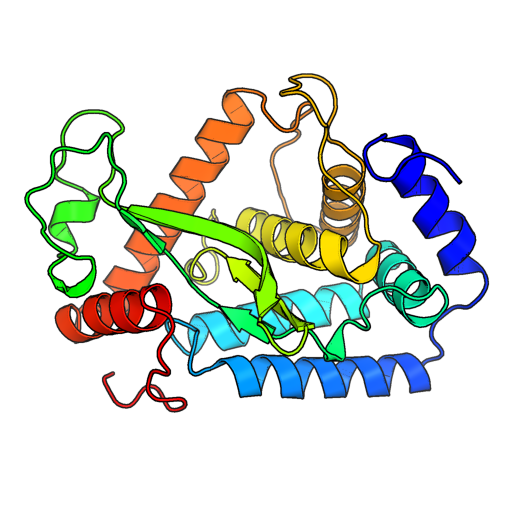. VAL A 1 199 ? 19.731 62.314 22.536 1.00 17.30 221 VAL A C 1
ATOM 1570 O O . VAL A 1 199 ? 18.821 62.975 23.046 1.00 19.26 221 VAL A O 1
ATOM 1574 N N . PRO A 1 200 ? 20.723 61.781 23.263 1.00 17.18 222 PRO A N 1
ATOM 1575 C CA . PRO A 1 200 ? 20.655 61.978 24.717 1.00 18.43 222 PRO A CA 1
ATOM 1576 C C . PRO A 1 200 ? 20.829 63.445 25.1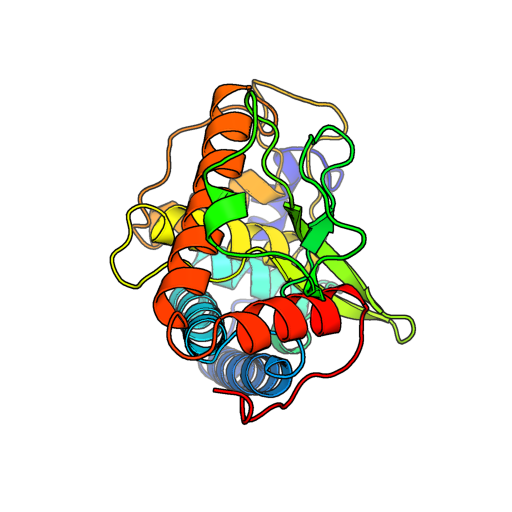13 1.00 22.24 222 PRO A C 1
ATOM 1577 O O . PRO A 1 200 ? 21.466 64.222 24.385 1.00 19.69 222 PRO A O 1
ATOM 1581 N N . ASP A 1 201 ? 20.265 63.829 26.253 1.00 24.06 223 ASP A N 1
ATOM 1582 C CA . ASP A 1 201 ? 20.302 65.228 26.668 1.00 25.04 223 ASP A CA 1
ATOM 1583 C C . ASP A 1 201 ? 21.572 65.545 27.452 1.00 25.44 223 ASP A C 1
ATOM 1584 O O . ASP A 1 201 ? 21.520 65.805 28.656 1.00 27.07 223 ASP A O 1
ATOM 1589 N N . PHE A 1 202 ? 22.712 65.536 26.767 1.00 20.48 224 PHE A N 1
ATOM 1590 C CA . PHE A 1 202 ? 23.983 65.815 27.421 1.00 19.49 224 PHE A CA 1
ATOM 1591 C C . PHE A 1 202 ? 24.153 67.310 27.707 1.00 19.54 224 PHE A C 1
ATOM 1592 O O . PHE A 1 202 ? 23.604 68.157 26.994 1.00 21.23 224 PHE A O 1
ATOM 1600 N N . LYS A 1 203 ? 24.914 67.623 28.749 1.00 23.35 225 LYS A N 1
ATOM 1601 C 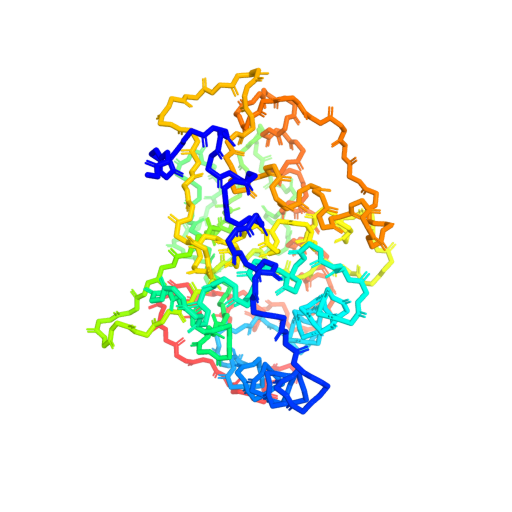CA . LYS A 1 203 ? 25.160 69.011 29.122 1.00 24.76 225 LYS A CA 1
ATOM 1602 C C . LYS A 1 203 ? 26.588 69.445 28.848 1.00 23.14 225 LYS A C 1
ATOM 1603 O O . LYS A 1 203 ? 26.861 70.637 28.703 1.00 24.51 225 LYS A O 1
ATOM 1609 N N . GLY A 1 204 ? 27.504 68.480 28.791 1.00 20.35 226 GLY A N 1
ATOM 1610 C CA . GLY A 1 204 ? 28.912 68.782 28.610 1.00 19.20 226 GLY A CA 1
ATOM 1611 C C . GLY A 1 204 ? 29.540 68.047 27.440 1.00 20.51 226 GLY A C 1
ATOM 1612 O O . GLY A 1 204 ? 29.308 66.849 27.254 1.00 18.31 226 GLY A O 1
ATOM 1613 N N . TYR A 1 205 ? 30.353 68.759 26.665 1.00 18.23 227 TYR A N 1
ATOM 1614 C CA . TYR A 1 205 ? 30.959 68.177 25.472 1.00 18.55 227 TYR A CA 1
ATOM 1615 C C . TYR A 1 205 ? 31.860 66.993 25.802 1.00 19.73 227 TYR A C 1
ATOM 1616 O O . TYR A 1 205 ? 32.005 66.057 25.004 1.00 19.45 227 TYR A O 1
ATOM 1625 N N . ALA A 1 206 ? 32.477 67.027 26.978 1.00 20.96 228 ALA A N 1
ATOM 1626 C CA . ALA A 1 206 ? 33.381 65.947 27.355 1.00 21.30 228 ALA A CA 1
ATOM 1627 C C . ALA A 1 206 ? 32.916 65.172 28.579 1.00 21.90 228 ALA A C 1
ATOM 1628 O O . ALA A 1 206 ? 33.710 64.446 29.178 1.00 27.59 228 ALA A O 1
ATOM 1630 N N . GLU A 1 207 ? 31.643 65.312 28.949 1.00 20.68 229 GLU A N 1
ATOM 1631 C CA . GLU A 1 207 ? 31.146 64.585 30.117 1.00 22.79 229 GLU A CA 1
ATOM 1632 C C . GLU A 1 207 ? 31.238 63.079 29.847 1.00 23.84 229 GLU A C 1
ATOM 1633 O O . GLU A 1 207 ? 31.062 62.629 28.708 1.00 22.27 229 GLU A O 1
ATOM 1639 N N . PRO A 1 208 ? 31.573 62.297 30.882 1.00 21.74 230 PRO A N 1
ATOM 1640 C CA . PRO A 1 208 ? 31.842 60.868 30.700 1.00 23.55 230 PRO A CA 1
ATOM 1641 C C . PRO A 1 208 ? 30.710 60.105 30.016 1.00 19.10 230 PRO A C 1
ATOM 1642 O O . PRO A 1 208 ? 31.009 59.224 29.206 1.00 19.18 230 PRO A O 1
ATOM 1646 N N . GLU A 1 209 ? 29.455 60.431 30.313 1.00 19.47 231 GLU A N 1
ATOM 1647 C CA . GLU A 1 209 ? 28.349 59.705 29.694 1.00 18.18 231 GLU A CA 1
ATOM 1648 C C . GLU A 1 209 ? 28.258 59.993 28.196 1.00 18.77 231 GLU A C 1
ATOM 1649 O O . GLU A 1 209 ? 27.845 59.127 27.418 1.00 15.94 231 GLU A O 1
ATOM 1655 N N . ARG A 1 210 ? 28.644 61.201 27.795 1.00 18.52 232 ARG A N 1
ATOM 1656 C CA . ARG A 1 210 ? 28.673 61.538 26.373 1.00 17.03 232 ARG A CA 1
ATOM 1657 C C . ARG A 1 210 ? 29.792 60.763 25.686 1.00 17.19 232 ARG A C 1
ATOM 1658 O O . ARG A 1 210 ? 29.577 60.131 24.635 1.00 16.25 232 ARG A O 1
ATOM 1666 N N . GLU A 1 211 ? 30.981 60.788 26.281 1.00 18.16 233 GLU A N 1
ATOM 1667 C CA . GLU A 1 211 ? 32.121 60.066 25.725 1.00 21.06 233 GLU A CA 1
ATOM 1668 C C . GLU A 1 211 ? 31.836 58.579 25.575 1.00 23.27 233 GLU A C 1
ATOM 1669 O O . GLU A 1 211 ? 32.188 57.973 24.562 1.00 22.38 233 GLU A O 1
ATOM 1675 N N . ALA A 1 212 ? 31.189 57.996 26.580 1.00 19.96 234 ALA A N 1
ATOM 1676 C CA . ALA A 1 212 ? 30.813 56.585 26.528 1.00 20.63 234 ALA A CA 1
ATOM 1677 C C . ALA A 1 212 ? 29.792 56.311 25.421 1.00 16.17 234 ALA A C 1
ATOM 1678 O O . ALA A 1 212 ? 29.942 55.361 24.650 1.00 17.56 234 ALA A O 1
ATOM 1680 N N . HIS A 1 213 ? 28.762 57.143 25.344 1.00 17.32 235 HIS A N 1
ATOM 1681 C CA . HIS A 1 213 ? 27.734 57.027 24.312 1.00 16.02 235 HIS A CA 1
ATOM 1682 C C . HIS A 1 213 ? 28.363 57.052 22.917 1.00 16.86 235 HIS A C 1
ATOM 1683 O O . HIS A 1 213 ? 28.005 56.248 22.054 1.00 14.78 235 HIS A O 1
ATOM 1690 N N . LEU A 1 214 ? 29.303 57.972 22.700 1.00 17.33 236 LEU A N 1
ATOM 1691 C CA . LEU A 1 214 ? 29.974 58.103 21.400 1.00 14.61 236 LEU A CA 1
ATOM 1692 C C . LEU A 1 214 ? 30.786 56.875 21.026 1.00 16.59 236 LEU A C 1
ATOM 1693 O O . LEU A 1 214 ? 30.684 56.359 19.901 1.00 17.10 236 LEU A O 1
ATOM 1698 N N . ARG A 1 215 ? 31.613 56.410 21.958 1.00 17.45 237 ARG A N 1
ATOM 1699 C CA . ARG A 1 215 ? 32.462 55.254 21.687 1.00 20.36 237 ARG A CA 1
ATOM 1700 C C . ARG A 1 215 ? 31.625 54.041 21.344 1.00 17.10 237 ARG A C 1
ATOM 1701 O O . ARG A 1 215 ? 31.944 53.294 20.412 1.00 17.53 237 ARG A O 1
ATOM 1709 N N . LEU A 1 216 ? 30.544 53.850 22.088 1.00 17.55 238 LEU A N 1
ATOM 1710 C CA . LEU A 1 216 ? 29.674 52.710 21.867 1.00 19.06 238 LEU A CA 1
ATOM 1711 C C . LEU A 1 216 ? 28.895 52.843 20.555 1.00 14.54 238 LEU A C 1
ATOM 1712 O O . LEU A 1 216 ? 28.729 51.871 19.816 1.00 15.96 238 LEU A O 1
ATOM 1717 N N . ARG A 1 217 ? 28.438 54.053 20.247 1.00 13.23 239 ARG A N 1
ATOM 1718 C CA . ARG A 1 217 ? 27.798 54.312 18.962 1.00 12.22 239 ARG A CA 1
ATOM 1719 C C . ARG A 1 217 ? 28.762 53.981 17.827 1.00 13.66 239 ARG A C 1
ATOM 1720 O O . ARG A 1 217 ? 28.381 53.309 16.869 1.00 15.41 239 ARG A O 1
ATOM 1728 N N . ASN A 1 218 ? 30.007 54.450 17.939 1.00 13.40 240 ASN A N 1
ATOM 1729 C CA . ASN A 1 218 ? 30.978 54.237 16.872 1.00 13.10 240 ASN A CA 1
ATOM 1730 C C . ASN A 1 218 ? 31.312 52.759 16.700 1.00 15.06 240 ASN A C 1
ATOM 1731 O O . ASN A 1 218 ? 31.431 52.252 15.568 1.00 13.63 240 ASN A O 1
ATOM 1736 N N . LEU A 1 219 ? 31.447 52.059 17.822 1.00 14.09 241 LEU A N 1
ATOM 1737 C CA . LEU A 1 219 ? 31.787 50.643 17.777 1.00 14.39 241 LEU A CA 1
ATOM 1738 C C . LEU A 1 219 ? 30.651 49.841 17.146 1.00 14.70 241 LEU A C 1
ATOM 1739 O O . LEU A 1 219 ? 30.880 48.961 16.305 1.00 13.85 241 LEU A O 1
ATOM 1744 N N . ASN A 1 220 ? 29.418 50.161 17.525 1.00 13.44 242 ASN A N 1
ATOM 1745 C CA . ASN A 1 220 ? 28.275 49.469 16.944 1.00 14.09 242 ASN A CA 1
ATOM 1746 C C . ASN A 1 220 ? 28.025 49.812 15.476 1.00 14.42 242 ASN A C 1
ATOM 1747 O O . ASN A 1 220 ? 27.629 48.946 14.694 1.00 14.48 242 ASN A O 1
ATOM 1752 N N . ALA A 1 221 ? 28.267 51.063 15.087 1.00 12.36 243 ALA A N 1
ATOM 1753 C CA . ALA A 1 221 ? 28.162 51.430 13.684 1.00 11.85 243 ALA A CA 1
ATOM 1754 C C . ALA A 1 221 ? 29.158 50.609 12.859 1.00 13.80 243 ALA A C 1
ATOM 1755 O O . ALA A 1 221 ? 28.819 50.097 11.782 1.00 12.59 243 ALA A O 1
ATOM 1757 N N . LEU A 1 222 ? 30.374 50.461 13.384 1.00 13.28 244 LEU A N 1
ATOM 1758 C CA . LEU A 1 222 ? 31.416 49.693 12.707 1.00 12.06 244 LEU A CA 1
ATOM 1759 C C . LEU A 1 222 ? 31.056 48.206 12.620 1.00 15.22 244 LEU A C 1
ATOM 1760 O O . LEU A 1 222 ? 31.216 47.588 11.559 1.00 15.38 244 LEU A O 1
ATOM 1765 N N . ARG A 1 223 ? 30.575 47.638 13.729 1.00 12.75 245 ARG A N 1
ATOM 1766 C CA . ARG A 1 223 ? 30.122 46.245 13.748 1.00 15.07 245 ARG A CA 1
ATOM 1767 C C . ARG A 1 223 ? 29.012 46.041 12.738 1.00 13.92 245 ARG A C 1
ATOM 1768 O O . ARG A 1 223 ? 28.999 45.050 12.008 1.00 14.36 245 ARG A O 1
ATOM 1776 N N . GLN A 1 224 ? 28.079 46.988 12.690 1.00 12.26 246 GLN A N 1
ATOM 1777 C CA . GLN A 1 224 ? 26.947 46.870 11.782 1.00 14.56 246 GLN A CA 1
ATOM 1778 C C . GLN A 1 224 ? 27.397 46.926 10.328 1.00 13.84 246 GLN A C 1
ATOM 1779 O O . GLN A 1 224 ? 26.959 46.124 9.506 1.00 13.48 246 GLN A O 1
ATOM 1785 N N . ALA A 1 225 ? 28.290 47.861 10.022 1.00 13.08 247 ALA A N 1
ATOM 1786 C CA . ALA A 1 225 ? 28.836 47.993 8.678 1.00 12.26 247 ALA A CA 1
ATOM 1787 C C . ALA A 1 225 ? 29.595 46.735 8.261 1.00 13.53 247 ALA A C 1
ATOM 1788 O O . ALA A 1 225 ? 29.438 46.253 7.136 1.00 13.79 247 ALA A O 1
ATOM 1790 N N . ALA A 1 226 ? 30.412 46.197 9.166 1.00 13.55 248 ALA A N 1
ATOM 1791 C CA . ALA A 1 226 ? 31.128 44.966 8.863 1.00 13.64 248 ALA A CA 1
ATOM 1792 C C . ALA A 1 226 ? 30.157 43.828 8.570 1.00 14.97 248 ALA A C 1
ATOM 1793 O O . ALA A 1 226 ? 30.379 43.049 7.637 1.00 17.14 248 ALA A O 1
ATOM 1795 N N . MET A 1 227 ? 29.083 43.730 9.354 1.00 13.97 249 MET A N 1
ATOM 1796 C CA . MET A 1 227 ? 28.106 42.657 9.165 1.00 17.71 249 MET A CA 1
ATOM 1797 C C . MET A 1 227 ? 27.364 42.783 7.828 1.00 15.94 249 MET A C 1
ATOM 1798 O O . MET A 1 227 ? 27.074 41.766 7.169 1.00 16.25 249 MET A O 1
ATOM 1803 N N . ARG A 1 228 ? 27.073 44.021 7.416 1.00 15.31 250 ARG A N 1
ATOM 1804 C CA . ARG A 1 228 ? 26.437 44.300 6.118 1.00 14.38 250 ARG A CA 1
ATOM 1805 C C . ARG A 1 228 ? 27.250 43.684 4.991 1.00 15.76 250 ARG A C 1
ATOM 1806 O O . ARG A 1 228 ? 26.694 43.279 3.963 1.00 17.54 250 ARG A O 1
ATOM 1814 N N . HIS A 1 229 ? 28.566 43.632 5.187 1.00 15.71 251 HIS A N 1
ATOM 1815 C CA . HIS A 1 229 ? 29.484 43.148 4.165 1.00 14.27 251 HIS A CA 1
ATOM 1816 C C . HIS A 1 229 ? 30.161 41.860 4.577 1.00 16.85 251 HIS A C 1
ATOM 1817 O O . HIS A 1 229 ? 31.314 41.623 4.228 1.00 16.46 251 HIS A O 1
ATOM 1824 N N . GLU A 1 230 ? 29.427 41.026 5.300 1.00 15.52 252 GLU A N 1
ATOM 1825 C CA . GLU A 1 230 ? 29.957 39.766 5.798 1.00 20.45 252 GLU A CA 1
ATOM 1826 C C . GLU A 1 230 ? 30.504 38.903 4.657 1.00 18.85 252 GLU A C 1
ATOM 1827 O O . GLU A 1 230 ? 31.542 38.253 4.820 1.00 24.80 252 GLU A O 1
ATOM 1833 N N . GLU A 1 231 ? 29.817 38.922 3.515 1.00 20.14 253 GLU A N 1
ATOM 1834 C CA . GLU A 1 231 ? 30.225 38.178 2.313 1.00 27.61 253 GLU A CA 1
ATOM 1835 C C . GLU A 1 231 ? 31.621 38.565 1.832 1.00 29.42 253 GLU A C 1
ATOM 1836 O O . GLU A 1 231 ? 32.343 37.741 1.260 1.00 25.60 253 GLU A O 1
ATOM 1842 N N . ASN A 1 232 ? 31.974 39.832 2.035 1.00 19.16 254 ASN A N 1
ATOM 1843 C CA . ASN A 1 232 ? 33.224 40.387 1.528 1.00 17.82 254 ASN A CA 1
ATOM 1844 C C . ASN A 1 232 ? 33.984 41.041 2.662 1.00 17.32 254 ASN A C 1
ATOM 1845 O O . ASN A 1 232 ? 34.428 42.188 2.544 1.00 16.70 254 ASN A O 1
ATOM 1850 N N . GLU A 1 233 ? 34.137 40.314 3.757 1.00 17.03 255 GLU A N 1
ATOM 1851 C CA . GLU A 1 233 ? 34.678 40.891 4.980 1.00 17.53 255 GLU A CA 1
ATOM 1852 C C . GLU A 1 233 ? 36.096 41.427 4.801 1.00 19.10 255 GLU A C 1
ATOM 1853 O O . GLU A 1 233 ? 36.414 42.532 5.249 1.00 18.48 255 GLU A O 1
ATOM 1859 N N . ARG A 1 234 ? 36.951 40.654 4.143 1.00 19.42 256 ARG A N 1
ATOM 1860 C CA . ARG A 1 234 ? 38.319 41.096 3.919 1.00 17.77 256 ARG A CA 1
ATOM 1861 C C . ARG A 1 234 ? 38.348 42.374 3.071 1.00 17.69 256 ARG A C 1
ATOM 1862 O O . ARG A 1 234 ? 39.087 43.310 3.378 1.00 17.12 256 ARG A O 1
ATOM 1870 N N . ALA A 1 235 ? 37.533 42.421 2.023 1.00 18.79 257 ALA A N 1
ATOM 1871 C CA . ALA A 1 235 ? 37.407 43.621 1.197 1.00 18.65 257 ALA A CA 1
ATOM 1872 C C . ALA A 1 235 ? 36.941 44.832 2.006 1.00 16.55 257 ALA A C 1
ATOM 1873 O O . ALA A 1 235 ? 37.361 45.963 1.738 1.00 15.45 257 ALA A O 1
ATOM 1875 N N . PHE A 1 236 ? 36.071 44.598 2.982 1.00 15.13 258 PHE A N 1
ATOM 1876 C CA . PHE A 1 236 ? 35.554 45.679 3.818 1.00 13.35 258 PHE A CA 1
ATOM 1877 C C . PHE A 1 236 ? 36.687 46.296 4.633 1.00 15.77 258 PHE A C 1
ATOM 1878 O O . PHE A 1 236 ? 36.858 47.518 4.641 1.00 12.62 258 PHE A O 1
ATOM 1886 N N . PHE A 1 237 ? 37.476 45.460 5.299 1.00 13.10 259 PHE A N 1
ATOM 1887 C CA . PHE A 1 237 ? 38.545 45.986 6.143 1.00 11.88 259 PHE A CA 1
ATOM 1888 C C . PHE A 1 237 ? 39.700 46.544 5.311 1.00 13.12 259 PHE A C 1
ATOM 1889 O O . PHE A 1 237 ? 40.329 47.522 5.712 1.00 14.60 259 PHE A O 1
ATOM 1897 N N . GLU A 1 238 ? 39.960 45.964 4.140 1.00 13.07 260 GLU A N 1
ATOM 1898 C CA . GLU A 1 238 ? 40.931 46.580 3.232 1.00 12.14 260 GLU A CA 1
ATOM 1899 C C . GLU A 1 238 ? 40.487 47.975 2.786 1.00 11.98 260 GLU A C 1
ATOM 1900 O O . GLU A 1 238 ? 41.302 48.896 2.709 1.00 13.67 260 GLU A O 1
ATOM 1906 N N . ARG A 1 239 ? 39.195 48.145 2.510 1.00 13.70 261 ARG A N 1
ATOM 1907 C CA . ARG A 1 239 ? 38.699 49.436 2.042 1.00 12.32 261 ARG A CA 1
ATOM 1908 C C . ARG A 1 239 ? 38.799 50.465 3.159 1.00 12.78 261 ARG A C 1
ATOM 1909 O O . ARG A 1 239 ? 39.181 51.614 2.936 1.00 12.37 261 ARG A O 1
ATOM 1917 N N . LEU A 1 240 ? 38.473 50.041 4.373 1.00 12.27 262 LEU A N 1
ATOM 1918 C CA . LEU A 1 240 ? 38.561 50.935 5.518 1.00 11.57 262 LEU A CA 1
ATOM 1919 C C . LEU A 1 240 ? 40.014 51.351 5.694 1.00 13.95 262 LEU A C 1
ATOM 1920 O O . LEU A 1 240 ? 40.316 52.508 6.007 1.00 15.45 262 LEU A O 1
ATOM 1925 N N . GLY A 1 241 ? 40.920 50.408 5.464 1.00 11.45 263 GLY A N 1
ATOM 1926 C CA . GLY A 1 241 ? 42.342 50.708 5.550 1.00 15.15 263 GLY A CA 1
ATOM 1927 C C . GLY A 1 241 ? 42.817 51.636 4.445 1.00 13.48 263 GLY A C 1
ATOM 1928 O O . GLY A 1 241 ? 43.621 52.542 4.683 1.00 14.12 263 GLY A O 1
ATOM 1929 N N . THR A 1 242 ? 42.333 51.404 3.227 1.00 11.81 264 THR A N 1
ATOM 1930 C CA . THR A 1 242 ? 42.679 52.257 2.095 1.00 11.76 264 THR A CA 1
ATOM 1931 C C . THR A 1 242 ? 42.290 53.709 2.381 1.00 13.04 264 THR A C 1
ATOM 1932 O O . THR A 1 242 ? 43.081 54.636 2.197 1.00 12.40 264 THR A O 1
ATOM 1936 N N . ILE A 1 243 ? 41.072 53.896 2.868 1.00 13.41 265 ILE A N 1
ATOM 1937 C CA . ILE A 1 243 ? 40.572 55.224 3.175 1.00 12.41 265 ILE A CA 1
ATOM 1938 C C . ILE A 1 243 ? 41.395 55.854 4.298 1.00 11.90 265 ILE A C 1
ATOM 1939 O O . ILE A 1 243 ? 41.779 57.019 4.231 1.00 14.46 265 ILE A O 1
ATOM 1944 N N . SER A 1 244 ? 41.692 55.058 5.317 1.00 12.28 266 SER A N 1
ATOM 1945 C CA . SER A 1 244 ? 42.431 55.548 6.468 1.00 13.44 266 SER A CA 1
ATOM 1946 C C . SER A 1 244 ? 43.865 55.920 6.098 1.00 17.13 266 SER A C 1
ATOM 1947 O O . SER A 1 244 ? 44.439 56.832 6.699 1.00 18.60 266 SER A O 1
ATOM 1950 N N . ASP A 1 245 ? 44.425 55.223 5.102 1.00 11.34 267 ASP A N 1
ATOM 1951 C CA . ASP A 1 245 ? 45.752 55.543 4.559 1.00 14.28 267 ASP A CA 1
ATOM 1952 C C . ASP A 1 245 ? 45.733 56.744 3.603 1.00 14.24 267 ASP A C 1
ATOM 1953 O O . ASP A 1 245 ? 46.777 57.120 3.052 1.00 16.27 267 ASP A O 1
ATOM 1958 N N . ARG A 1 246 ? 44.553 57.331 3.391 1.00 12.64 268 ARG A N 1
ATOM 1959 C CA . ARG A 1 246 ? 44.365 58.465 2.475 1.00 12.41 268 ARG A CA 1
ATOM 1960 C C . ARG A 1 246 ? 44.664 58.177 0.998 1.00 13.80 268 ARG A C 1
ATOM 1961 O O . ARG A 1 246 ? 45.252 59.006 0.284 1.00 18.13 268 ARG A O 1
ATOM 1969 N N . TYR A 1 247 ? 44.224 57.007 0.537 1.00 13.78 269 TYR A N 1
ATOM 1970 C CA . TYR A 1 247 ? 44.208 56.694 -0.890 1.00 12.84 269 TYR A CA 1
ATOM 1971 C C . TYR A 1 247 ? 42.764 56.544 -1.355 1.00 15.06 269 TYR A C 1
ATOM 1972 O O . TYR A 1 247 ? 41.862 56.379 -0.526 1.00 14.15 269 TYR A O 1
ATOM 1981 N N . GLU A 1 248 ? 42.555 56.602 -2.668 1.00 16.65 270 GLU A N 1
ATOM 1982 C CA . GLU A 1 248 ? 41.226 56.422 -3.249 1.00 12.90 270 GLU A CA 1
ATOM 1983 C C . GLU A 1 248 ? 40.874 54.946 -3.360 1.00 14.33 270 GLU A C 1
ATOM 1984 O O . GLU A 1 248 ? 41.680 54.128 -3.831 1.00 17.93 270 GLU A O 1
ATOM 1990 N N . ALA A 1 249 ? 39.668 54.609 -2.916 1.00 14.18 271 ALA A N 1
ATOM 1991 C CA . ALA A 1 249 ? 39.113 53.276 -3.109 1.00 14.02 271 ALA A CA 1
ATOM 1992 C C . ALA A 1 249 ? 38.201 53.335 -4.332 1.00 13.28 271 ALA A C 1
ATOM 1993 O O . ALA A 1 249 ? 37.999 54.417 -4.885 1.00 15.26 271 ALA A O 1
ATOM 1995 N N . SER A 1 250 ? 37.648 52.201 -4.765 1.00 13.53 272 SER A N 1
ATOM 1996 C CA . SER A 1 250 ? 36.781 52.212 -5.945 1.00 15.46 272 SER A CA 1
ATOM 1997 C C . SER A 1 250 ? 35.586 53.124 -5.713 1.00 15.62 272 SER A C 1
ATOM 1998 O O . SER A 1 250 ? 34.862 52.944 -4.738 1.00 14.62 272 SER A O 1
ATOM 2001 N N . PRO A 1 251 ? 35.369 54.112 -6.596 1.00 14.96 273 PRO A N 1
ATOM 2002 C CA . PRO A 1 251 ? 34.168 54.929 -6.388 1.00 15.53 273 PRO A CA 1
ATOM 2003 C C . PRO A 1 251 ? 32.874 54.143 -6.621 1.00 17.22 273 PRO A C 1
ATOM 2004 O O . PRO A 1 251 ? 31.797 54.612 -6.225 1.00 16.24 273 PRO A O 1
ATOM 2008 N N . ASP A 1 252 ? 32.979 52.965 -7.228 1.00 16.20 274 ASP A N 1
ATOM 2009 C CA . ASP A 1 252 ? 31.800 52.172 -7.541 1.00 15.06 274 ASP A CA 1
ATOM 2010 C C . ASP A 1 252 ? 31.692 50.939 -6.659 1.00 14.98 274 ASP A C 1
ATOM 2011 O O . ASP A 1 252 ? 30.851 50.065 -6.900 1.00 15.97 274 ASP A O 1
ATOM 2016 N N . PHE A 1 253 ? 32.535 50.883 -5.628 1.00 14.07 275 PHE A N 1
ATOM 2017 C CA . PHE A 1 253 ? 32.476 49.823 -4.627 1.00 12.82 275 PHE A CA 1
ATOM 2018 C C . PHE A 1 253 ? 32.589 48.451 -5.269 1.00 15.73 275 PHE A C 1
ATOM 2019 O O . PHE A 1 253 ? 31.896 47.515 -4.884 1.00 17.12 275 PHE A O 1
ATOM 2027 N N . THR A 1 254 ? 33.476 48.338 -6.252 1.00 14.41 276 THR A N 1
ATOM 2028 C CA . THR A 1 254 ? 33.589 47.091 -7.015 1.00 15.29 276 THR A CA 1
ATOM 2029 C C . THR A 1 254 ? 34.082 45.887 -6.215 1.00 19.04 276 THR A C 1
ATOM 2030 O O . THR A 1 254 ? 33.922 44.739 -6.656 1.00 23.60 276 THR A O 1
ATOM 2034 N N . GLU A 1 255 ? 34.671 46.130 -5.050 1.00 21.28 277 GLU A N 1
ATOM 2035 C CA . GLU A 1 255 ? 35.110 45.026 -4.197 1.00 24.79 277 GLU A CA 1
ATOM 2036 C C . GLU A 1 255 ? 33.948 44.263 -3.563 1.00 23.43 277 GLU A C 1
ATOM 2037 O O . GLU A 1 255 ? 34.112 43.129 -3.103 1.00 25.27 277 GLU A O 1
ATOM 2043 N N . TYR A 1 256 ? 32.770 44.878 -3.554 1.00 21.42 278 TYR A N 1
ATOM 2044 C CA . TYR A 1 256 ? 31.594 44.246 -2.966 1.00 23.18 278 TYR A CA 1
ATOM 2045 C C . TYR A 1 256 ? 30.774 43.488 -4.011 1.00 28.57 278 TYR A C 1
ATOM 2046 O O . TYR A 1 256 ? 30.822 43.803 -5.206 1.00 34.11 278 TYR A O 1
#

Solvent-accessible surface area: 11838 Å² total; per-residue (Å²): 108,38,86,131,18,79,50,54,12,0,82,64,0,13,93,27,2,110,171,93,90,24,56,90,66,59,40,57,94,16,80,100,36,1,85,166,8,6,97,88,0,41,17,41,0,0,3,78,42,0,6,69,26,3,10,80,0,0,24,42,0,0,64,127,0,78,10,0,47,5,0,0,1,7,0,43,70,43,164,67,36,89,2,20,62,0,77,3,24,1,2,6,85,57,11,159,122,34,72,25,165,34,142,54,13,51,63,6,54,26,105,16,0,112,142,38,102,124,47,30,9,3,4,46,16,44,48,68,30,13,100,56,151,109,122,87,17,12,1,0,7,1,0,0,0,48,88,139,20,164,14,16,30,8,0,22,10,8,0,0,4,13,0,0,33,23,0,0,9,2,28,38,28,118,47,139,21,79,145,78,26,0,0,0,6,34,0,0,49,93,0,1,134,61,10,62,25,95,36,44,122,28,148,0,48,18,28,91,123,18,80,62,31,35,90,104,14,21,14,35,0,2,46,39,0,2,102,61,21,104,134,44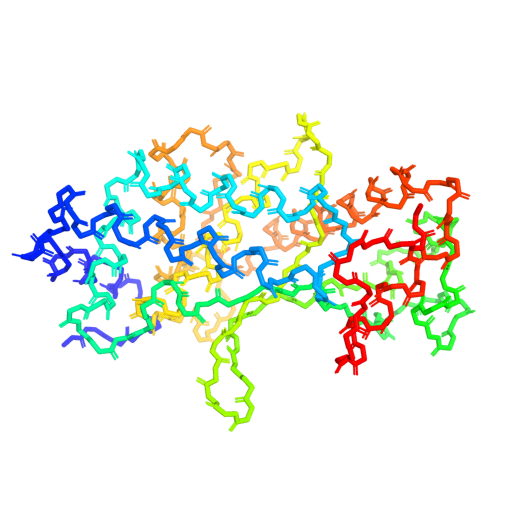,48,176,19,0,0,56,4,0,0,37,0,24,77,125,146,108,12,31,59,94,18,106,58,71

Foldseek 3Di:
DDDLWDQVLQVVLLVQLVVDFQDPVNLVVLLVLLLVQLLVQLQQALDVVQSVLLSVLLNLLSVFPPLLRSLLSSLVVPVFDNLSQEHEHFAKDFQPVWDDDDPALLPDFLVQLPPTDDLHRGMFTDAAWDADPVRRIYGHAAHAADVPDPLHLVRSLSSQLRSSCGSRVHDHHPDFDQADGTSSSVSSVSSSVRSVRDDDPGRTNRRPVNVVSRSVSRSNRVSRSLVVVVVQNSLSSNSNRCSNVPHTHDSVSVSD

InterPro domains:
  IPR025208 NFkB-p65-degrading zinc protease [PF13678] (33-283)